Protein 1VMD (pdb70)

Solvent-accessible surface area: 14716 Å² total; per-residue (Å²): 64,153,81,89,63,70,148,26,95,43,101,3,62,1,0,0,2,5,9,56,68,19,32,218,10,0,24,81,4,0,50,161,27,67,52,38,1,86,126,14,55,10,27,0,8,4,73,2,0,32,48,0,65,124,126,53,72,22,92,14,91,123,36,124,37,4,68,141,26,0,34,143,61,0,10,47,26,2,40,105,53,113,1,16,2,0,5,0,1,28,2,8,46,45,76,74,119,99,21,14,74,18,64,60,5,6,95,31,0,6,20,78,12,5,0,0,0,1,4,19,1,0,0,36,0,2,22,42,4,73,40,4,68,72,96,11,89,14,43,30,15,29,21,115,68,12,59,84,121,88,78,58,168,121,114,172,65,68,87,109,133,60,144,30,87,116,106,3,80,1,0,0,2,5,8,58,94,17,40,192,4,1,24,102,4,0,53,176,25,58,57,37,0,79,123,15,60,6,25,0,7,5,81,4,0,22,51,2,65,137,137,47,68,24,197,10,93,131,36,121,39,4,68,141,23,0,31,139,68,0,11,49,29,3,39,109,42,104,1,7,2,0,5,0,1,25,4,6,43,38,75,64,120,94,20,15,78,14,60,63,4,5,97,26,0,6,18,76,13,4,0,1,0,1,3,30,0,0,0,37,0,2,22,41,4,83,39,3,65,65,65,14,74,11,27,17,13,42,20,128,85,1,59,112,143,111,94,54,73,124,117,178

Organism: Thermotoga maritima (strain ATCC 43589 / DSM 3109 / JCM 10099 / NBRC 100826 / MSB8) (NCBI:txid243274)

Nearest PDB structures (foldseek):
  1vmd-assembly1_A  TM=1.006E+00  e=2.663E-32  Thermotoga maritima
  6phe-assembly1_B  TM=9.792E-01  e=2.922E-20  Elizabethkingia anophelis NUHP1
  5h3l-assembly1_C  TM=9.293E-01  e=1.359E-18  synthetic construct
  1s8a-assembly1_E  TM=9.258E-01  e=3.849E-18  Escherichia coli
  1b93-assembly1_C-2  TM=9.330E-01  e=4.108E-18  Escherichia coli

Structure (mmCIF, N/CA/C/O backbone):
data_1VMD
#
_entry.id   1VMD
#
_cell.length_a   130.243
_cell.length_b   130.243
_cell.length_c   130.243
_cell.angle_alpha   90.00
_cell.angle_beta   90.00
_cell.angle_gamma   90.00
#
_symmetry.space_group_name_H-M   'I 2 3'
#
loop_
_entity.id
_entity.type
_entity.pdbx_description
1 polymer 'Methylglyoxal synthase'
2 non-polymer 'SULFATE ION'
3 non-polymer 'CHLORIDE ION'
4 water water
#
loop_
_atom_site.group_PDB
_atom_site.id
_atom_site.type_symbol
_atom_site.label_atom_id
_atom_site.label_alt_id
_atom_site.label_comp_id
_atom_site.label_asym_id
_atom_site.label_entity_id
_atom_site.label_seq_id
_atom_site.pdbx_PDB_ins_code
_atom_site.Cartn_x
_atom_site.Cartn_y
_atom_site.Cartn_z
_atom_site.occupancy
_atom_site.B_iso_or_equiv
_atom_site.auth_seq_id
_atom_site.auth_comp_id
_atom_site.auth_asym_id
_atom_site.auth_atom_id
_atom_site.pdbx_PDB_model_num
ATOM 1 N N . PRO A 1 17 ? 58.590 44.574 34.954 1.00 59.46 5 PRO A N 1
ATOM 2 C CA . PRO A 1 17 ? 59.347 43.413 34.451 1.00 58.01 5 PRO A CA 1
ATOM 3 C C . PRO A 1 17 ? 59.920 43.622 33.063 1.00 54.63 5 PRO A C 1
ATOM 4 O O . PRO A 1 17 ? 59.351 44.346 32.262 1.00 51.06 5 PRO A O 1
ATOM 8 N N . ARG A 1 18 ? 61.034 42.950 32.805 1.00 53.31 6 ARG A N 1
ATOM 9 C CA . ARG A 1 18 ? 61.836 43.130 31.596 1.00 53.20 6 ARG A CA 1
ATOM 10 C C . ARG A 1 18 ? 61.137 42.631 30.326 1.00 50.53 6 ARG A C 1
ATOM 11 O O . ARG A 1 18 ? 60.314 41.725 30.379 1.00 48.59 6 ARG A O 1
ATOM 19 N N . ARG A 1 19 ? 61.459 43.272 29.204 1.00 49.96 7 ARG A N 1
ATOM 20 C CA . ARG A 1 19 ? 61.045 42.842 27.866 1.00 51.57 7 ARG A CA 1
ATOM 21 C C . ARG A 1 19 ? 62.334 42.403 27.157 1.00 51.86 7 ARG A C 1
ATOM 22 O O . ARG A 1 19 ? 63.237 43.231 26.934 1.00 50.64 7 ARG A O 1
ATOM 30 N N . TYR A 1 20 ? 62.445 41.110 26.837 1.00 50.73 8 TYR A N 1
ATOM 31 C CA . TYR A 1 20 ? 63.660 40.591 26.178 1.00 50.64 8 TYR A CA 1
ATOM 32 C C . TYR A 1 20 ? 63.476 40.374 24.677 1.00 47.64 8 TYR A C 1
ATOM 33 O O . TYR A 1 20 ? 62.437 39.932 24.226 1.00 47.71 8 TYR A O 1
ATOM 42 N N . LYS A 1 21 ? 64.520 40.677 23.921 1.00 44.47 9 LYS A N 1
ATOM 43 C CA . LYS A 1 21 ? 64.559 40.428 22.481 1.00 43.86 9 LYS A CA 1
ATOM 44 C C . LYS A 1 21 ? 65.097 39.003 22.221 1.00 44.77 9 LYS A C 1
ATOM 45 O O . LYS A 1 21 ? 66.225 38.669 22.571 1.00 46.06 9 LYS A O 1
ATOM 47 N N . ILE A 1 22 ? 64.278 38.172 21.599 1.00 45.71 10 ILE A N 1
ATOM 48 C CA . ILE A 1 22 ? 64.560 36.746 21.433 1.00 49.40 10 ILE A CA 1
ATOM 49 C C . ILE A 1 22 ? 64.406 36.406 19.930 1.00 47.07 10 ILE A C 1
ATOM 50 O O . ILE A 1 22 ? 63.438 36.860 19.299 1.00 44.27 10 ILE A O 1
ATOM 55 N N . PHE A 1 23 ? 65.380 35.677 19.362 1.00 46.57 11 PHE A N 1
ATOM 56 C CA . PHE A 1 23 ? 65.310 35.218 17.961 1.00 48.39 11 PHE A CA 1
ATOM 57 C C . PHE A 1 23 ? 64.645 33.850 17.814 1.00 47.86 11 PHE A C 1
ATOM 58 O O . PHE A 1 23 ? 64.890 32.929 18.628 1.00 48.16 11 PHE A O 1
ATOM 66 N N . MET A 1 24 ? 63.779 33.767 16.790 1.00 46.57 12 MET A N 1
ATOM 67 C CA . MET A 1 24 ? 62.898 32.617 16.528 1.00 48.27 12 MET A CA 1
ATOM 68 C C . MET A 1 24 ? 63.298 31.981 15.197 1.00 45.80 12 MET A C 1
ATOM 69 O O . MET A 1 24 ? 63.761 32.705 14.309 1.00 40.88 12 MET A O 1
ATOM 74 N N . ASP A 1 25 ? 63.050 30.669 15.045 1.00 45.19 13 ASP A N 1
ATOM 75 C CA A ASP A 1 25 ? 63.588 29.879 13.947 0.50 45.14 13 ASP A CA 1
ATOM 76 C CA B ASP A 1 25 ? 63.619 29.908 13.903 0.50 46.57 13 ASP A CA 1
ATOM 77 C C . ASP A 1 25 ? 62.822 30.116 12.646 1.00 46.44 13 ASP A C 1
ATOM 78 O O . ASP A 1 25 ? 61.641 30.498 12.693 1.00 47.36 13 ASP A O 1
ATOM 87 N N . LYS A 1 26 ? 63.490 29.866 11.511 1.00 45.30 14 LYS A N 1
ATOM 88 C CA . LYS A 1 26 ? 62.910 29.935 10.158 1.00 44.74 14 LYS A CA 1
ATOM 89 C C . LYS A 1 26 ? 61.807 28.892 9.956 1.00 44.02 14 LYS A C 1
ATOM 90 O O . LYS A 1 26 ? 60.740 29.221 9.414 1.00 44.37 14 LYS A O 1
ATOM 92 N N . LYS A 1 27 ? 62.072 27.643 10.370 1.00 44.15 15 LYS A N 1
ATOM 93 C CA . LYS A 1 27 ? 61.088 26.530 10.267 1.00 44.39 15 LYS A CA 1
ATOM 94 C C . LYS A 1 27 ? 60.164 26.499 11.492 1.00 44.65 15 LYS A C 1
ATOM 95 O O . LYS A 1 27 ? 60.639 26.401 12.622 1.00 42.61 15 LYS A O 1
ATOM 101 N N . LYS A 1 28 ? 58.846 26.583 11.265 1.00 44.61 16 LYS A N 1
ATOM 102 C CA . LYS A 1 28 ? 57.887 26.728 12.339 1.00 41.92 16 LYS A CA 1
ATOM 103 C C . LYS A 1 28 ? 57.238 25.386 12.741 1.00 41.84 16 LYS A C 1
ATOM 104 O O . LYS A 1 28 ? 57.259 24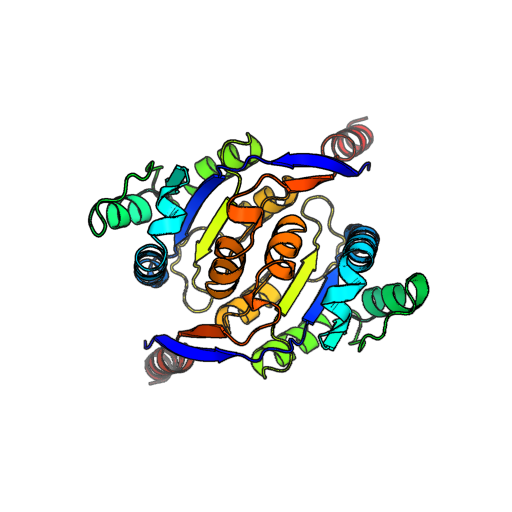.438 11.985 1.00 38.89 16 LYS A O 1
ATOM 110 N N . ARG A 1 29 ? 56.729 25.326 13.985 1.00 44.20 17 ARG A N 1
ATOM 111 C CA A ARG A 1 29 ? 55.955 24.178 14.499 0.50 42.02 17 ARG A CA 1
ATOM 112 C CA B ARG A 1 29 ? 55.964 24.182 14.500 0.50 41.58 17 ARG A CA 1
ATOM 113 C C . ARG A 1 29 ? 54.529 24.651 14.715 1.00 39.71 17 ARG A C 1
ATOM 114 O O . ARG A 1 29 ? 54.220 25.356 15.681 1.00 38.89 17 ARG A O 1
ATOM 129 N N . ILE A 1 30 ? 53.648 24.257 13.809 1.00 41.23 18 ILE A N 1
ATOM 130 C CA . ILE A 1 30 ? 52.332 24.838 13.675 1.00 39.44 18 ILE A CA 1
ATOM 131 C C . ILE A 1 30 ? 51.264 23.892 14.189 1.00 41.55 18 ILE A C 1
ATOM 132 O O . ILE A 1 30 ? 51.162 22.759 13.753 1.00 42.01 18 ILE A O 1
ATOM 137 N N . ALA A 1 31 ? 50.435 24.386 15.103 1.00 39.04 19 ALA A N 1
ATOM 138 C CA . ALA A 1 31 ? 49.298 23.640 15.574 1.00 39.63 19 ALA A CA 1
ATOM 139 C C . ALA A 1 31 ? 48.090 24.126 14.813 1.00 39.87 19 ALA A C 1
ATOM 140 O O . ALA A 1 31 ? 47.864 25.357 14.707 1.00 41.63 19 ALA A O 1
ATOM 142 N N . LEU A 1 32 ? 47.329 23.151 14.307 1.00 38.11 20 LEU A N 1
ATOM 143 C CA . LEU A 1 32 ? 46.135 23.351 13.511 1.00 40.05 20 LEU A CA 1
ATOM 144 C C . LEU A 1 32 ? 44.918 22.784 14.281 1.00 43.98 20 LEU A C 1
ATOM 145 O O . LEU A 1 32 ? 44.836 21.556 14.594 1.00 40.38 20 LEU A O 1
ATOM 150 N N . ILE A 1 33 ? 43.987 23.682 14.600 1.00 41.75 21 ILE A N 1
ATOM 151 C CA . ILE A 1 33 ? 42.801 23.323 15.401 1.00 43.79 21 ILE A CA 1
ATOM 152 C C . ILE A 1 33 ? 41.549 23.911 14.763 1.00 40.63 21 ILE A C 1
ATOM 153 O O . ILE A 1 33 ? 41.583 25.059 14.238 1.00 35.86 21 ILE A O 1
ATOM 158 N N . ALA A 1 34 ? 40.457 23.135 14.803 1.00 40.03 22 ALA A N 1
ATOM 159 C CA . ALA A 1 34 ? 39.157 23.647 14.374 1.00 37.50 22 ALA A CA 1
ATOM 160 C C . ALA A 1 34 ? 37.943 23.116 15.185 1.00 37.35 22 ALA A C 1
ATOM 161 O O . ALA A 1 34 ? 37.804 21.903 15.449 1.00 34.82 22 ALA A O 1
ATOM 163 N N . HIS A 1 35 ? 37.058 24.040 15.573 1.00 36.35 23 HIS A N 1
ATOM 164 C CA . HIS A 1 35 ? 35.747 23.651 16.159 1.00 36.79 23 HIS A CA 1
ATOM 165 C C . HIS A 1 35 ? 35.047 22.858 15.080 1.00 37.00 23 HIS A C 1
ATOM 166 O O . HIS A 1 35 ? 35.388 23.004 13.918 1.00 37.02 23 HIS A O 1
ATOM 173 N N . ASP A 1 36 ? 34.074 22.033 15.440 1.00 36.53 24 ASP A N 1
ATOM 174 C CA . ASP A 1 36 ? 33.468 21.079 14.477 1.00 37.71 24 ASP A CA 1
ATOM 175 C C . ASP A 1 36 ? 32.907 21.704 13.220 1.00 39.57 24 ASP A C 1
ATOM 176 O O . ASP A 1 36 ? 33.124 21.168 12.109 1.00 39.26 24 ASP A O 1
ATOM 181 N N . ARG A 1 37 ? 32.204 22.836 13.360 1.00 40.35 25 ARG A N 1
ATOM 182 C CA . ARG A 1 37 ? 31.566 23.484 12.195 1.00 41.42 25 ARG A CA 1
ATOM 183 C C . ARG A 1 37 ? 32.561 24.348 11.387 1.00 38.17 25 ARG A C 1
ATOM 184 O O . ARG A 1 37 ? 32.194 24.938 10.391 1.00 38.47 25 ARG A O 1
ATOM 192 N N . ARG A 1 38 ? 33.797 24.435 11.854 1.00 35.77 26 ARG A N 1
ATOM 193 C CA . ARG A 1 38 ? 34.915 25.011 11.105 1.00 35.46 26 ARG A CA 1
ATOM 194 C C . ARG A 1 38 ? 35.892 23.997 10.521 1.00 35.42 26 ARG A C 1
ATOM 195 O O . ARG A 1 38 ? 36.823 24.399 9.806 1.00 35.38 26 ARG A O 1
ATOM 203 N N . LYS A 1 39 ? 35.688 22.695 10.761 1.00 33.57 27 LYS A N 1
ATOM 204 C CA . LYS A 1 39 ? 36.641 21.691 10.261 1.00 36.50 27 LYS A CA 1
ATOM 205 C C . LYS A 1 39 ? 36.809 21.672 8.731 1.00 38.94 27 LYS A C 1
ATOM 206 O O . LYS A 1 39 ? 37.944 21.672 8.237 1.00 35.60 27 LYS A O 1
ATOM 212 N N . ARG A 1 40 ? 35.701 21.691 7.987 1.00 40.31 28 ARG A N 1
ATOM 213 C CA . ARG A 1 40 ? 35.785 21.727 6.521 1.00 42.27 28 ARG A CA 1
ATOM 214 C C . ARG A 1 40 ? 36.451 23.022 6.040 1.00 41.56 28 ARG A C 1
ATOM 215 O O . ARG A 1 40 ? 37.202 23.003 5.062 1.00 41.29 28 ARG A O 1
ATOM 223 N N . ASP A 1 41 ? 36.203 24.134 6.739 1.00 39.57 29 ASP A N 1
ATOM 224 C CA . ASP A 1 41 ? 36.863 25.412 6.411 1.00 39.93 29 ASP A CA 1
ATOM 225 C C . ASP A 1 41 ? 38.384 25.321 6.561 1.00 39.92 29 ASP A C 1
ATOM 226 O O . ASP A 1 41 ? 39.128 25.776 5.709 1.00 42.77 29 ASP A O 1
ATOM 231 N N . LEU A 1 42 ? 38.832 24.775 7.677 1.00 39.64 30 LEU A N 1
ATOM 232 C CA . LEU A 1 42 ? 40.275 24.584 7.928 1.00 40.45 30 LEU A CA 1
ATOM 233 C C . LEU A 1 42 ? 40.920 23.704 6.852 1.00 40.84 30 LEU A C 1
ATOM 234 O O . LEU A 1 42 ? 42.010 23.999 6.360 1.00 43.43 30 LEU A O 1
ATOM 239 N N . LEU A 1 43 ? 40.227 22.628 6.492 1.00 41.21 31 LEU A N 1
ATOM 240 C CA . LEU A 1 43 ? 40.617 21.726 5.410 1.00 41.23 31 LEU A CA 1
ATOM 241 C C . LEU A 1 43 ? 40.860 22.490 4.098 1.00 40.81 31 LEU A C 1
ATOM 242 O O . LEU A 1 43 ? 41.843 22.280 3.390 1.00 38.60 31 LEU A O 1
ATOM 247 N N . GLU A 1 44 ? 39.923 23.370 3.766 1.00 39.15 32 GLU A N 1
ATOM 248 C CA . GLU A 1 44 ? 40.006 24.108 2.543 1.00 39.46 32 GLU A CA 1
ATOM 249 C C . GLU A 1 44 ? 41.166 25.090 2.607 1.00 38.29 32 GLU A C 1
ATOM 250 O O . GLU A 1 44 ? 41.926 25.191 1.654 1.00 36.38 32 GLU A O 1
ATOM 256 N N . TRP A 1 45 ? 41.285 25.837 3.710 1.00 37.26 33 TRP A N 1
ATOM 257 C CA . TRP A 1 45 ? 42.412 26.737 3.901 1.00 37.66 33 TRP A CA 1
ATOM 258 C C . TRP A 1 45 ? 43.750 25.987 3.750 1.00 38.52 33 TRP A C 1
ATOM 259 O O . TRP A 1 45 ? 44.655 26.434 3.050 1.00 37.91 33 TRP A O 1
ATOM 270 N N . VAL A 1 46 ? 43.875 24.842 4.401 1.00 35.42 34 VAL A N 1
ATOM 271 C CA . VAL A 1 46 ? 45.129 24.112 4.333 1.00 36.50 34 VAL A CA 1
ATOM 272 C C . VAL A 1 46 ? 45.415 23.721 2.870 1.00 38.26 34 VAL A C 1
ATOM 273 O O . VAL A 1 46 ? 46.559 23.751 2.408 1.00 36.29 34 VAL A O 1
ATOM 277 N N . SER A 1 47 ? 44.343 23.410 2.149 1.00 37.40 35 SER A N 1
ATOM 278 C CA . SER A 1 47 ? 44.415 22.907 0.786 1.00 37.67 35 SER A CA 1
ATOM 279 C C . SER A 1 47 ? 44.879 23.973 -0.185 1.00 36.12 35 SER A C 1
ATOM 280 O O . SER A 1 47 ? 45.508 23.632 -1.159 1.00 39.82 35 SER A O 1
ATOM 283 N N . PHE A 1 48 ? 44.556 25.251 0.064 1.00 34.44 36 PHE A N 1
ATOM 284 C CA . PHE A 1 48 ? 45.063 26.355 -0.745 1.00 36.87 36 PHE A CA 1
ATOM 285 C C . PHE A 1 48 ? 46.467 26.789 -0.293 1.00 39.69 36 PHE A C 1
ATOM 286 O O . PHE A 1 48 ? 47.084 27.586 -0.965 1.00 40.90 36 PHE A O 1
ATOM 294 N N . ASN A 1 49 ? 46.963 26.310 0.838 1.00 41.04 37 ASN A N 1
ATOM 295 C CA . ASN A 1 49 ? 48.252 26.791 1.365 1.00 39.92 37 ASN A CA 1
ATOM 296 C C . ASN A 1 49 ? 49.256 25.648 1.605 1.00 39.98 37 ASN A C 1
ATOM 297 O O . ASN A 1 49 ? 50.283 25.805 2.301 1.00 35.48 37 ASN A O 1
ATOM 302 N N . LEU A 1 50 ? 48.978 24.510 0.985 1.00 40.12 38 LEU A N 1
ATOM 303 C CA . LEU A 1 50 ? 49.840 23.336 1.102 1.00 42.18 38 LEU A CA 1
ATOM 304 C C . LEU A 1 50 ? 51.325 23.581 0.859 1.00 44.62 38 LEU A C 1
ATOM 305 O O . LEU A 1 50 ? 52.158 23.040 1.562 1.00 45.71 38 LEU A O 1
ATOM 310 N N . GLY A 1 51 ? 51.643 24.369 -0.166 1.00 44.35 39 GLY A N 1
ATOM 311 C CA . GLY A 1 51 ? 53.040 24.604 -0.571 1.00 45.63 39 GLY A CA 1
ATOM 312 C C . GLY A 1 51 ? 53.879 25.247 0.528 1.00 44.84 39 GLY A C 1
ATOM 313 O O . GLY A 1 51 ? 54.999 24.840 0.766 1.00 46.63 39 GLY A O 1
ATOM 314 N N . THR A 1 52 ? 53.331 26.257 1.193 1.00 42.21 40 THR A N 1
ATOM 315 C CA . THR A 1 52 ? 54.026 26.928 2.261 1.00 40.52 40 THR A CA 1
ATOM 316 C C . THR A 1 52 ? 54.005 26.077 3.528 1.00 40.98 40 THR A C 1
ATOM 317 O O . THR A 1 52 ? 55.028 25.889 4.156 1.00 41.42 40 THR A O 1
ATOM 321 N N . LEU A 1 53 ? 52.848 25.519 3.865 1.00 42.53 41 LEU A N 1
ATOM 322 C CA . LEU A 1 53 ? 52.720 24.705 5.063 1.00 44.11 41 LEU A CA 1
ATOM 323 C C . LEU A 1 53 ? 53.590 23.467 5.051 1.00 44.98 41 LEU A C 1
ATOM 324 O O . LEU A 1 53 ? 53.967 22.970 6.104 1.00 49.03 41 LEU A O 1
ATOM 329 N N . SER A 1 54 ? 53.897 22.950 3.876 1.00 45.13 42 SER A N 1
ATOM 330 C CA . SER A 1 54 ? 54.695 21.765 3.790 1.00 45.82 42 SER A CA 1
ATOM 331 C C . SER A 1 54 ? 56.186 22.043 4.069 1.00 45.65 42 SER A C 1
ATOM 332 O O . SER A 1 54 ? 56.952 21.118 4.154 1.00 45.72 42 SER A O 1
ATOM 335 N N . LYS A 1 55 ? 56.581 23.304 4.218 1.00 44.44 43 LYS A N 1
ATOM 336 C CA . LYS A 1 55 ? 57.930 23.666 4.638 1.00 45.16 43 LYS A CA 1
ATOM 337 C C . LYS A 1 55 ? 58.153 23.659 6.175 1.00 43.71 43 LYS A C 1
ATOM 338 O O . LYS A 1 55 ? 59.283 23.795 6.636 1.00 42.09 43 LYS A O 1
ATOM 344 N N . HIS A 1 56 ? 57.065 23.551 6.946 1.00 41.79 44 HIS A N 1
ATOM 345 C CA . HIS A 1 56 ? 57.089 23.637 8.380 1.00 42.42 44 HIS A CA 1
ATOM 346 C C . HIS A 1 56 ? 56.600 22.281 8.942 1.00 42.59 44 HIS A C 1
ATOM 347 O 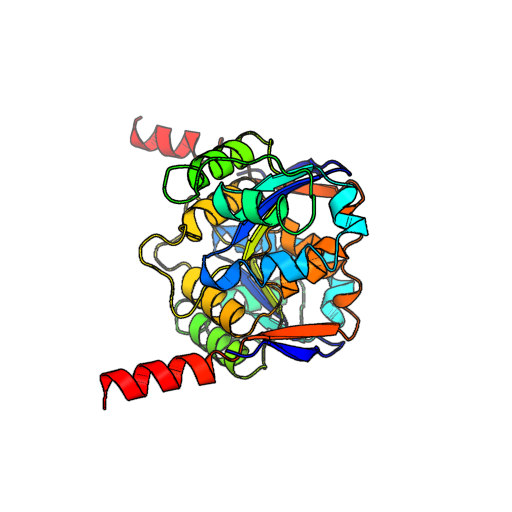O . HIS A 1 56 ? 56.182 21.430 8.200 1.00 42.24 44 HIS A O 1
ATOM 354 N N . GLU A 1 57 ? 56.723 22.074 10.248 1.00 44.89 45 GLU A N 1
ATOM 355 C CA . GLU A 1 57 ? 56.224 20.876 10.944 1.00 44.40 45 GLU A CA 1
ATOM 356 C C . GLU A 1 57 ? 54.819 21.136 11.493 1.00 39.04 45 GLU A C 1
ATOM 357 O O . GLU A 1 57 ? 54.573 22.191 12.119 1.00 41.41 45 GLU A O 1
ATOM 363 N N . LEU A 1 58 ? 53.917 20.184 11.292 1.00 36.03 46 LEU A N 1
ATOM 364 C CA . LEU A 1 58 ? 52.486 20.389 11.559 1.00 39.09 46 LEU A CA 1
ATOM 365 C C . LEU A 1 58 ? 51.923 19.398 12.578 1.00 39.93 46 LEU A C 1
ATOM 366 O O . LEU A 1 58 ? 52.223 18.159 12.524 1.00 37.79 46 LEU A O 1
ATOM 371 N N . TYR A 1 59 ? 51.106 19.932 13.483 1.00 38.73 47 TYR A N 1
ATOM 372 C CA . TYR A 1 59 ? 50.392 19.165 14.515 1.00 38.77 47 TYR A CA 1
ATOM 373 C C . TYR A 1 59 ? 48.922 19.497 14.468 1.00 40.92 47 TYR A C 1
ATOM 374 O O . TYR A 1 59 ? 48.535 20.603 14.051 1.00 40.45 47 TYR A O 1
ATOM 383 N N . ALA A 1 60 ? 48.101 18.571 14.948 1.00 38.48 48 ALA A N 1
ATOM 384 C CA . ALA A 1 60 ? 46.677 18.806 15.072 1.00 39.84 48 ALA A CA 1
ATOM 385 C C . ALA A 1 60 ? 46.091 17.956 16.212 1.00 41.41 48 ALA A C 1
ATOM 386 O O . ALA A 1 60 ? 46.622 16.901 16.535 1.00 35.61 48 ALA A O 1
ATOM 388 N N . THR A 1 61 ? 44.999 18.430 16.791 1.00 40.99 49 THR A N 1
ATOM 389 C CA . THR A 1 61 ? 44.163 17.606 17.635 1.00 41.10 49 THR A CA 1
ATOM 390 C C . THR A 1 61 ? 43.670 16.376 16.838 1.00 42.26 49 THR A C 1
ATOM 391 O O . THR A 1 61 ? 43.670 16.346 15.599 1.00 42.83 49 THR A O 1
ATOM 395 N N . GLY A 1 62 ? 43.259 15.352 17.563 1.00 40.96 50 GLY A N 1
ATOM 396 C CA . GLY A 1 62 ? 43.056 14.045 16.979 1.00 40.90 50 GLY A CA 1
ATOM 397 C C . GLY A 1 62 ? 42.164 13.996 15.753 1.00 43.87 50 GLY A C 1
ATOM 398 O O . GLY A 1 62 ? 42.544 13.411 14.740 1.00 40.26 50 GLY A O 1
ATOM 399 N N . THR A 1 63 ? 40.976 14.591 15.823 1.00 43.07 51 THR A N 1
ATOM 400 C CA . THR A 1 63 ? 39.984 14.373 14.761 1.00 44.24 51 THR A CA 1
ATOM 401 C C . THR A 1 63 ? 40.237 15.244 13.509 1.00 44.61 51 THR A C 1
ATOM 402 O O . THR A 1 63 ? 40.122 14.748 12.386 1.00 44.02 51 THR A O 1
ATOM 406 N N . THR A 1 64 ? 40.580 16.516 13.719 1.00 42.82 52 THR A N 1
ATOM 407 C CA . THR A 1 64 ? 41.060 17.407 12.672 1.00 42.94 52 THR A CA 1
ATOM 408 C C . THR A 1 64 ? 42.279 16.798 11.944 1.00 44.39 52 THR A C 1
ATOM 409 O O . THR A 1 64 ? 42.324 16.751 10.703 1.00 40.88 52 THR A O 1
ATOM 413 N N . GLY 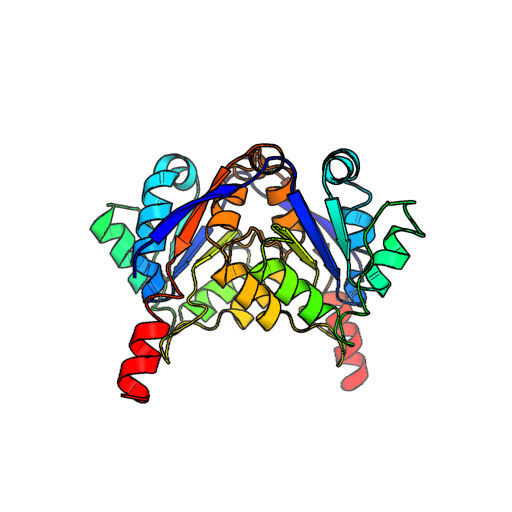A 1 65 ? 43.250 16.328 12.732 1.00 44.78 53 GLY A N 1
ATOM 414 C CA . GLY A 1 65 ? 44.391 15.547 12.215 1.00 43.70 53 GLY A CA 1
ATOM 415 C C . GLY A 1 65 ? 44.008 14.414 11.280 1.00 44.22 53 GLY A C 1
ATOM 416 O O . GLY A 1 65 ? 44.576 14.281 10.195 1.00 46.71 53 GLY A O 1
ATOM 417 N N . ALA A 1 66 ? 43.065 13.569 11.697 1.00 43.37 54 ALA A N 1
ATOM 418 C CA . ALA A 1 66 ? 42.618 12.457 10.870 1.00 40.73 54 ALA A CA 1
ATOM 419 C C . ALA A 1 66 ? 41.997 12.956 9.573 1.00 40.49 54 ALA A C 1
ATOM 420 O O . ALA A 1 66 ? 42.221 12.394 8.478 1.00 40.52 54 ALA A O 1
ATOM 422 N N . LEU A 1 67 ? 41.213 14.023 9.686 1.00 40.50 55 LEU A N 1
ATOM 423 C CA . LEU A 1 67 ? 40.564 14.579 8.519 1.00 41.75 55 LEU A CA 1
ATOM 424 C C . LEU A 1 67 ? 41.584 15.055 7.505 1.00 41.92 55 LEU A C 1
ATOM 425 O O . LEU A 1 67 ? 41.443 14.786 6.307 1.00 39.22 55 LEU A O 1
ATOM 430 N N . LEU A 1 68 ? 42.607 15.760 7.978 1.00 41.79 56 LEU A N 1
ATOM 431 C CA . LEU A 1 68 ? 43.616 16.278 7.074 1.00 42.69 56 LEU A CA 1
ATOM 432 C C . LEU A 1 68 ? 44.325 15.144 6.344 1.00 45.43 56 LEU A C 1
ATOM 433 O O . LEU A 1 68 ? 44.533 15.205 5.114 1.00 45.49 56 LEU A O 1
ATOM 438 N N . GLN A 1 69 ? 44.679 14.105 7.096 1.00 46.69 57 GLN A N 1
ATOM 439 C CA . GLN A 1 69 ? 45.389 12.953 6.550 1.00 48.63 57 GLN A CA 1
ATOM 440 C C . GLN A 1 69 ? 44.487 12.241 5.568 1.00 48.38 57 GLN A C 1
ATOM 441 O O . GLN A 1 69 ? 44.894 11.912 4.472 1.00 46.64 57 GLN A O 1
ATOM 447 N N . GLU A 1 70 ? 43.232 12.062 5.953 1.00 50.22 58 GLU A N 1
ATOM 448 C CA . GLU A 1 70 ? 42.258 11.353 5.131 1.00 49.89 58 GLU A CA 1
ATOM 449 C C . GLU A 1 70 ? 41.801 12.111 3.885 1.00 48.82 58 GLU A C 1
ATOM 450 O O . GLU A 1 70 ? 41.544 11.488 2.869 1.00 48.41 58 GLU A O 1
ATOM 456 N N . LYS A 1 71 ? 41.676 13.433 3.942 1.00 48.92 59 LYS A N 1
ATOM 457 C CA . LYS A 1 71 ? 41.182 14.197 2.777 1.00 50.13 59 LYS A CA 1
ATOM 458 C C . LYS A 1 71 ? 42.270 14.869 1.928 1.00 50.21 59 LYS A C 1
ATOM 459 O O . LYS A 1 71 ? 41.974 15.433 0.874 1.00 49.27 59 LYS A O 1
ATOM 465 N N . LEU A 1 72 ? 43.511 14.851 2.399 1.00 48.28 60 LEU A N 1
ATOM 466 C CA . LEU A 1 72 ? 44.589 15.571 1.736 1.00 48.96 60 LEU A CA 1
ATOM 467 C C . LEU A 1 72 ? 45.880 14.760 1.614 1.00 50.07 60 LEU A C 1
ATOM 468 O O . LEU A 1 72 ? 46.810 15.199 0.924 1.00 52.40 60 LEU A O 1
ATOM 473 N N . GLY A 1 73 ? 45.957 13.603 2.270 1.00 48.97 61 GLY A N 1
ATOM 474 C CA . GLY A 1 73 ? 47.220 12.864 2.365 1.00 49.27 61 GLY A CA 1
ATOM 475 C C . GLY A 1 73 ? 48.289 13.692 3.061 1.00 51.57 61 GLY A C 1
ATOM 476 O O . GLY A 1 73 ? 49.491 13.585 2.728 1.00 51.40 61 GLY A O 1
ATOM 477 N N . LEU A 1 74 ? 47.863 14.524 4.019 1.00 51.34 62 LEU A N 1
ATOM 478 C CA . LEU A 1 74 ? 48.777 15.409 4.725 1.00 53.31 62 LEU A CA 1
ATOM 479 C C . LEU A 1 74 ? 49.513 14.652 5.838 1.00 55.15 62 LEU A C 1
ATOM 480 O O . LEU A 1 74 ? 48.959 13.743 6.477 1.00 52.02 62 LEU A O 1
ATOM 485 N N . LYS A 1 75 ? 50.768 15.055 6.052 1.00 56.48 63 LYS A N 1
ATOM 486 C CA . LYS A 1 75 ? 51.631 14.510 7.105 1.00 57.29 63 LYS A CA 1
ATOM 487 C C . LYS A 1 75 ? 51.489 15.418 8.284 1.00 55.55 63 LYS A C 1
ATOM 488 O O . LYS A 1 75 ? 51.985 16.571 8.252 1.00 57.97 63 LYS A O 1
ATOM 490 N N . VAL A 1 76 ? 50.768 14.953 9.313 1.00 53.53 64 VAL A N 1
ATOM 491 C CA . VAL A 1 76 ? 50.642 15.745 10.539 1.00 49.69 64 VAL A CA 1
ATOM 492 C C . VAL A 1 76 ? 50.730 14.878 11.770 1.00 45.09 64 VAL A C 1
ATOM 493 O O . VAL A 1 76 ? 50.240 13.758 11.754 1.00 39.53 64 VAL A O 1
ATOM 497 N N . HIS A 1 77 ? 51.355 15.406 12.828 1.00 41.87 65 HIS A N 1
ATOM 498 C CA . HIS A 1 77 ? 51.428 14.713 14.102 1.00 43.07 65 HIS A CA 1
ATOM 499 C C . HIS A 1 77 ? 50.096 14.958 14.799 1.00 44.67 65 HIS A C 1
ATOM 500 O O . HIS A 1 77 ? 49.671 16.106 14.992 1.00 42.35 65 HIS A O 1
ATOM 507 N N . ARG A 1 78 ? 49.466 13.877 15.201 1.00 41.27 66 ARG A N 1
ATOM 508 C CA . ARG A 1 78 ? 48.178 13.933 15.809 1.00 45.46 66 ARG A CA 1
ATOM 509 C C . ARG A 1 78 ? 48.299 13.819 17.325 1.00 42.41 66 ARG A C 1
ATOM 510 O O . ARG A 1 78 ? 48.885 12.868 17.849 1.00 43.39 66 ARG A O 1
ATOM 518 N N . LEU A 1 79 ? 47.750 14.803 18.021 1.00 42.09 67 LEU A N 1
ATOM 519 C CA . LEU A 1 79 ? 47.560 14.728 19.472 1.00 39.30 67 LEU A CA 1
ATOM 520 C C . LEU A 1 79 ? 46.218 14.075 19.803 1.00 38.11 67 LEU A C 1
ATOM 521 O O . LEU A 1 79 ? 45.521 13.614 18.911 1.00 38.20 67 LEU A O 1
ATOM 526 N N . LYS A 1 80 ? 45.857 14.004 21.081 1.00 36.54 68 LYS A N 1
ATOM 527 C CA . LYS A 1 80 ? 44.539 13.458 21.453 1.00 38.42 68 LYS A CA 1
ATOM 528 C C . LYS A 1 80 ? 43.438 14.375 20.938 1.00 36.20 68 LYS A C 1
ATOM 529 O O . LYS A 1 80 ? 43.694 15.490 20.484 1.00 34.45 68 LYS A O 1
ATOM 535 N N . SER A 1 81 ? 42.213 13.885 20.962 1.00 36.69 69 SER A N 1
ATOM 536 C CA A SER A 1 81 ? 41.046 14.700 20.633 0.50 35.55 69 SER A CA 1
ATOM 537 C CA B SER A 1 81 ? 41.051 14.685 20.610 0.50 36.79 69 SER A CA 1
ATOM 538 C C . SER A 1 81 ? 41.015 15.908 21.555 1.00 35.33 69 SER A C 1
ATOM 539 O O . SER A 1 81 ? 41.236 15.769 22.757 1.00 34.66 69 SER A O 1
ATOM 544 N N . GLY A 1 82 ? 40.767 17.085 20.994 1.00 34.73 70 GLY A N 1
ATOM 545 C CA . GLY A 1 82 ? 40.823 18.346 21.740 1.00 35.59 70 GLY A CA 1
ATOM 546 C C . GLY A 1 82 ? 40.071 18.348 23.068 1.00 38.29 70 GLY A C 1
ATOM 547 O O . GLY A 1 82 ? 40.624 18.747 24.079 1.00 40.33 70 GLY A O 1
ATOM 548 N N . PRO A 1 83 ? 38.796 17.940 23.068 1.00 37.26 71 PRO A N 1
ATOM 549 C CA . PRO A 1 83 ? 38.021 17.833 24.293 1.00 37.51 71 PRO A CA 1
ATOM 550 C C . PRO A 1 83 ? 38.409 16.706 25.212 1.00 38.32 71 PRO A C 1
ATOM 551 O O . PRO A 1 83 ? 37.900 16.655 26.300 1.00 36.67 71 PRO A O 1
ATOM 555 N N . LEU A 1 84 ? 39.294 15.798 24.802 1.00 37.25 72 LEU A N 1
ATOM 556 C CA . LEU A 1 84 ? 39.733 14.746 25.702 1.00 34.03 72 LEU A CA 1
ATOM 557 C C . LEU A 1 84 ? 41.194 14.897 26.134 1.00 35.75 72 LEU A C 1
ATOM 558 O O . LEU A 1 84 ? 41.873 13.907 26.459 1.00 37.50 72 LEU A O 1
ATOM 563 N N . GLY A 1 85 ? 41.698 16.128 26.145 1.00 36.59 73 GLY A N 1
ATOM 564 C CA . GLY A 1 85 ? 43.068 16.396 26.636 1.00 35.68 73 GLY A CA 1
ATOM 565 C C . GLY A 1 85 ? 44.023 16.974 25.605 1.00 35.41 73 GLY A C 1
ATOM 566 O O . GLY A 1 85 ? 45.092 17.489 25.960 1.00 35.19 73 GLY A O 1
ATOM 567 N N . GLY A 1 86 ? 43.607 16.970 24.346 1.00 35.98 74 GLY A N 1
ATOM 568 C CA . GLY A 1 86 ? 44.429 17.468 23.238 1.00 35.50 74 GLY A CA 1
ATOM 569 C C . GLY A 1 86 ? 44.674 18.934 23.358 1.00 37.76 74 GLY A C 1
ATOM 570 O O . GLY A 1 86 ? 45.758 19.401 23.050 1.00 39.01 74 GLY A O 1
ATOM 571 N N . ASP A 1 87 ? 43.675 19.668 23.837 1.00 36.26 75 ASP A N 1
ATOM 572 C CA . ASP A 1 87 ? 43.885 21.076 24.109 1.00 38.89 75 ASP A CA 1
ATOM 573 C C . ASP A 1 87 ? 44.980 21.357 25.173 1.00 37.83 75 ASP A C 1
ATOM 574 O O . ASP A 1 87 ? 45.812 22.273 24.991 1.00 40.45 75 ASP A O 1
ATOM 579 N N . GLN A 1 88 ? 45.063 20.546 26.213 1.00 35.18 76 GLN A N 1
ATOM 580 C CA . GLN A 1 88 ? 46.096 20.769 27.229 1.00 39.86 76 GLN A CA 1
ATOM 581 C C . GLN A 1 88 ? 47.487 20.302 26.755 1.00 38.47 76 GLN A C 1
ATOM 582 O O . GLN A 1 88 ? 48.527 20.889 27.133 1.00 39.88 76 GLN A O 1
ATOM 588 N N . GLN A 1 89 ? 47.506 19.235 25.965 1.00 36.37 77 GLN A N 1
ATOM 589 C CA . GLN A 1 89 ? 48.756 18.758 25.331 1.00 36.35 77 GLN A CA 1
ATOM 590 C C . GLN A 1 89 ? 49.383 19.884 24.478 1.00 36.48 77 GLN A C 1
ATOM 591 O O . GLN A 1 89 ? 50.613 20.169 24.576 1.00 39.11 77 GLN A O 1
ATOM 597 N N . ILE A 1 90 ? 48.565 20.545 23.667 1.00 34.85 78 ILE A N 1
ATOM 598 C CA . ILE A 1 90 ? 49.066 21.621 22.812 1.00 38.10 78 ILE A CA 1
ATOM 599 C C . ILE A 1 90 ? 49.465 22.887 23.613 1.00 39.04 78 ILE A C 1
ATOM 600 O O . ILE A 1 90 ? 50.481 23.500 23.342 1.00 39.46 78 ILE A O 1
ATOM 605 N N . GLY A 1 91 ? 48.673 23.254 24.612 1.00 38.76 79 GLY A N 1
ATOM 606 C CA . GLY A 1 91 ? 49.066 24.315 25.554 1.00 39.70 79 GLY A CA 1
ATOM 607 C C . GLY A 1 91 ? 50.386 24.085 26.272 1.00 40.20 79 GLY A C 1
ATOM 608 O O . GLY A 1 91 ? 51.200 25.025 26.426 1.00 39.62 79 GLY A O 1
ATOM 609 N N . ALA A 1 92 ? 50.590 22.854 26.749 1.00 37.94 80 ALA A N 1
ATOM 610 C CA . ALA A 1 92 ? 51.874 22.423 27.354 1.00 37.60 80 ALA A CA 1
ATOM 611 C C . ALA A 1 92 ? 53.004 22.521 26.338 1.00 37.98 80 ALA A C 1
ATOM 612 O O . ALA A 1 92 ? 54.089 23.012 26.670 1.00 34.99 80 ALA A O 1
ATOM 614 N N . MET A 1 93 ? 52.741 22.081 25.107 1.00 38.39 81 MET A N 1
ATOM 615 C CA . MET A 1 93 ? 53.729 22.188 24.022 1.00 38.28 81 MET A CA 1
ATOM 616 C C . MET A 1 93 ? 54.103 23.648 23.733 1.00 38.21 81 MET A C 1
ATOM 617 O O . MET A 1 93 ? 55.274 23.949 23.538 1.00 39.03 81 MET A O 1
ATOM 622 N N . ILE A 1 94 ? 53.122 24.545 23.698 1.00 37.97 82 ILE A N 1
ATOM 623 C CA . ILE A 1 94 ? 53.408 25.985 23.601 1.00 38.23 82 ILE A CA 1
ATOM 624 C C . ILE A 1 94 ? 54.369 26.437 24.732 1.00 38.69 82 ILE A C 1
ATOM 625 O O . ILE A 1 94 ? 55.412 27.089 24.485 1.00 37.77 82 ILE A O 1
ATOM 630 N N . ALA A 1 95 ? 54.036 26.076 25.967 1.00 39.07 83 ALA A N 1
ATOM 631 C CA . ALA A 1 95 ? 54.874 26.462 27.121 1.00 39.37 83 ALA A CA 1
ATOM 632 C C . ALA A 1 95 ? 56.286 25.818 27.153 1.00 39.55 83 ALA A C 1
ATOM 633 O O . ALA A 1 95 ? 57.187 26.319 27.821 1.00 38.59 83 ALA A O 1
ATOM 635 N N . GLU A 1 96 ? 56.474 24.728 26.411 1.00 37.90 84 GLU A N 1
ATOM 636 C CA . GLU A 1 96 ? 57.750 24.079 26.278 1.00 39.06 84 GLU A CA 1
ATOM 637 C C . GLU A 1 96 ? 58.416 24.453 24.956 1.00 39.04 84 GLU A C 1
ATOM 638 O O . GLU A 1 96 ? 59.422 23.884 24.607 1.00 34.50 84 GLU A O 1
ATOM 644 N N . GLY A 1 97 ? 57.854 25.383 24.184 1.00 39.66 85 GLY A N 1
ATOM 645 C CA . GLY A 1 97 ? 58.462 25.760 22.878 1.00 40.25 85 GLY A CA 1
ATOM 646 C C . GLY A 1 97 ? 58.296 24.782 21.703 1.00 41.73 85 GLY A C 1
ATOM 647 O O . GLY A 1 97 ? 58.861 24.983 20.620 1.00 39.46 85 GLY A O 1
ATOM 648 N N . LYS A 1 98 ? 57.508 23.733 21.906 1.00 40.70 86 LYS A N 1
ATOM 649 C CA . LYS A 1 98 ? 57.335 22.673 20.892 1.00 40.24 86 LYS A CA 1
ATOM 650 C C . LYS A 1 98 ? 56.238 22.991 19.840 1.00 38.40 86 LYS A C 1
ATOM 651 O O . LYS A 1 98 ? 56.129 22.339 18.801 1.00 41.15 86 LYS A O 1
ATOM 657 N N . ILE A 1 99 ? 55.457 24.027 20.098 1.00 39.53 87 ILE A N 1
ATOM 658 C CA . ILE A 1 99 ? 54.577 24.633 19.102 1.00 40.71 87 ILE A CA 1
ATOM 659 C C . ILE A 1 99 ? 54.880 26.149 19.134 1.00 41.28 87 ILE A C 1
ATOM 660 O O . ILE A 1 99 ? 54.989 26.712 20.234 1.00 42.09 87 ILE A O 1
ATOM 665 N N . ASP A 1 100 ? 55.027 26.796 17.966 1.00 37.39 88 ASP A N 1
ATOM 666 C CA . ASP A 1 100 ? 55.264 28.224 17.952 1.00 40.36 88 ASP A CA 1
ATOM 667 C C . ASP A 1 100 ? 54.453 29.049 16.946 1.00 39.33 88 ASP A C 1
ATOM 668 O O . ASP A 1 100 ? 54.756 30.197 16.759 1.00 37.76 88 ASP A O 1
ATOM 673 N N . VAL A 1 101 ? 53.411 28.460 16.372 1.00 38.79 89 VAL A N 1
ATOM 674 C CA . VAL A 1 101 ? 52.386 29.164 15.611 1.00 41.26 89 VAL A CA 1
ATOM 675 C C . VAL A 1 101 ? 51.064 28.416 15.915 1.00 41.88 89 VAL A C 1
ATOM 676 O O . VAL A 1 101 ? 51.002 27.176 15.875 1.00 40.56 89 VAL A O 1
ATOM 680 N N . LEU A 1 102 ? 50.039 29.167 16.293 1.00 40.13 90 LEU A N 1
ATOM 681 C CA . LEU A 1 102 ? 48.689 28.571 16.500 1.00 41.17 90 LEU A CA 1
ATOM 682 C C . LEU A 1 102 ? 47.662 29.054 15.475 1.00 39.35 90 LEU A C 1
ATOM 683 O O . LEU A 1 102 ? 47.373 30.257 15.361 1.00 38.44 90 LEU A O 1
ATOM 688 N N . ILE A 1 103 ? 47.101 28.092 14.746 1.00 39.84 91 ILE A N 1
ATOM 689 C CA . ILE A 1 103 ? 45.986 28.359 13.841 1.00 39.61 91 ILE A CA 1
ATOM 690 C C . ILE A 1 103 ? 44.732 27.669 14.391 1.00 39.29 91 ILE A C 1
ATOM 691 O O . ILE A 1 103 ? 44.642 26.438 14.387 1.00 40.97 91 ILE A O 1
ATOM 696 N N . PHE A 1 104 ? 43.765 28.469 14.826 1.00 41.14 92 PHE A N 1
ATOM 697 C CA . PHE A 1 104 ? 42.555 27.984 15.498 1.00 39.74 92 PHE A CA 1
ATOM 698 C C . PHE A 1 104 ? 41.311 28.680 14.898 1.00 40.46 92 PHE A C 1
ATOM 699 O O . PHE A 1 104 ? 40.998 29.835 15.220 1.00 38.57 92 PHE A O 1
ATOM 707 N N . PHE A 1 105 ? 40.634 27.974 13.991 1.00 39.85 93 PHE A N 1
ATOM 708 C CA . PHE A 1 105 ? 39.339 28.382 13.422 1.00 41.18 93 PHE A CA 1
ATOM 709 C C . PHE A 1 105 ? 38.236 27.940 14.395 1.00 42.64 93 PHE A C 1
ATOM 710 O O . PHE A 1 105 ? 38.144 26.751 14.749 1.00 38.92 93 PHE A O 1
ATOM 718 N N . TRP A 1 106 ? 37.386 28.880 14.807 1.00 42.09 94 TRP A N 1
ATOM 719 C CA . TRP A 1 106 ? 36.429 28.623 15.871 1.00 37.52 94 TRP A CA 1
ATOM 720 C C . TRP A 1 106 ? 35.043 29.155 15.547 1.00 38.27 94 TRP A C 1
ATOM 721 O O . TRP A 1 106 ? 34.840 29.912 14.610 1.00 40.27 94 TRP A O 1
ATOM 732 N N . ASP A 1 107 ? 34.059 28.664 16.273 1.00 37.60 95 ASP A N 1
ATOM 733 C CA . ASP A 1 107 ? 32.685 28.919 15.972 1.00 40.35 95 ASP A CA 1
ATOM 734 C C . ASP A 1 107 ? 32.153 30.023 16.880 1.00 41.86 95 ASP A C 1
ATOM 735 O O . ASP A 1 107 ? 31.827 29.755 17.996 1.00 39.40 95 ASP A O 1
ATOM 740 N N . PRO A 1 108 ? 32.031 31.257 16.356 1.00 41.17 96 PRO A N 1
ATOM 741 C CA . PRO A 1 108 ? 31.574 32.350 17.189 1.00 41.33 96 PRO A CA 1
ATOM 742 C C . PRO A 1 108 ? 30.063 32.422 17.399 1.00 42.51 96 PRO A C 1
ATOM 743 O O . PRO A 1 108 ? 29.632 33.299 18.126 1.00 42.77 96 PRO A O 1
ATOM 747 N N . LEU A 1 109 ? 29.272 31.568 16.736 1.00 42.63 97 LEU A N 1
ATOM 748 C CA . LEU A 1 109 ? 27.798 31.654 16.812 1.00 42.69 97 LEU A CA 1
ATOM 749 C C . LEU A 1 109 ? 27.084 30.441 17.403 1.00 43.45 97 LEU A C 1
ATOM 750 O O . LEU A 1 109 ? 26.208 30.605 18.286 1.00 41.11 97 LEU A O 1
ATOM 755 N N . GLU A 1 110 ? 27.431 29.234 16.940 1.00 41.54 98 GLU A N 1
ATOM 756 C CA . GLU A 1 110 ? 26.705 28.004 17.371 1.00 43.09 98 GLU A CA 1
ATOM 757 C C . GLU A 1 110 ? 27.650 26.897 17.879 1.00 44.64 98 GLU A C 1
ATOM 758 O O . GLU A 1 110 ? 27.569 25.748 17.429 1.00 47.34 98 GLU A O 1
ATOM 764 N N . PRO A 1 111 ? 28.529 27.213 18.827 1.00 46.02 99 PRO A N 1
ATOM 765 C CA . PRO A 1 111 ? 29.520 26.213 19.200 1.00 47.78 99 PRO A CA 1
ATOM 766 C C . PRO A 1 111 ? 28.900 24.965 19.909 1.00 48.71 99 PRO A C 1
ATOM 767 O O . PRO A 1 111 ? 27.949 25.092 20.708 1.00 47.41 99 PRO A O 1
ATOM 771 N N . GLN A 1 112 ? 29.448 23.778 19.612 1.00 48.52 100 GLN A N 1
ATOM 772 C CA . GLN A 1 112 ? 29.086 22.554 20.341 1.00 46.68 100 GLN A CA 1
ATOM 773 C C . GLN A 1 112 ? 29.441 22.695 21.844 1.00 45.43 100 GLN A C 1
ATOM 774 O O . GLN A 1 112 ? 30.336 23.458 22.241 1.00 44.89 100 GLN A O 1
ATOM 780 N N . ALA A 1 113 ? 28.711 21.959 22.673 1.00 46.24 101 ALA A N 1
ATOM 781 C CA . ALA A 1 113 ? 28.944 21.856 24.118 1.00 45.70 101 ALA A CA 1
ATOM 782 C C . ALA A 1 113 ? 30.403 21.480 24.470 1.00 42.76 101 ALA A C 1
ATOM 783 O O . ALA A 1 113 ? 31.005 21.987 25.426 1.00 41.18 101 ALA A O 1
ATOM 785 N N . HIS A 1 114 ? 30.989 20.638 23.632 1.00 41.99 102 HIS A N 1
ATOM 786 C CA . HIS A 1 114 ? 32.322 20.096 23.856 1.00 41.87 102 HIS A CA 1
ATOM 787 C C . HIS A 1 114 ? 33.439 20.808 23.093 1.00 42.10 102 HIS A C 1
ATOM 788 O O . HIS A 1 114 ? 34.603 20.423 23.224 1.00 43.35 102 HIS A O 1
ATOM 795 N N . ASP A 1 115 ? 33.078 21.802 22.275 1.00 43.20 103 ASP A N 1
ATOM 796 C CA . ASP A 1 115 ? 34.036 22.467 21.369 1.00 42.92 103 ASP A CA 1
ATOM 797 C C . ASP A 1 115 ? 35.128 23.095 22.239 1.00 43.30 103 ASP A C 1
ATOM 798 O O . ASP A 1 115 ? 34.815 23.660 23.269 1.00 43.96 103 ASP A O 1
ATOM 803 N N . VAL A 1 116 ? 36.385 22.916 21.841 1.00 42.62 104 VAL A N 1
ATOM 804 C CA . VAL A 1 116 ? 37.571 23.279 22.627 1.00 45.14 104 VAL A CA 1
ATOM 805 C C . VAL A 1 116 ? 37.537 24.728 23.084 1.00 45.35 104 VAL A C 1
ATOM 806 O O . VAL A 1 116 ? 37.231 25.599 22.296 1.00 41.49 104 VAL A O 1
ATOM 810 N N . ASP A 1 117 ? 37.847 24.972 24.359 1.00 47.73 105 ASP A N 1
ATOM 811 C CA . ASP A 1 117 ? 37.927 26.334 24.935 1.00 47.86 105 ASP A CA 1
ATOM 812 C C . ASP A 1 117 ? 39.029 27.199 24.275 1.00 48.27 105 ASP A C 1
ATOM 813 O O . ASP A 1 117 ? 40.220 26.855 24.343 1.00 50.33 105 ASP A O 1
ATOM 818 N N . VAL A 1 118 ? 38.625 28.302 23.644 1.00 44.76 106 VAL A N 1
ATOM 819 C CA . VAL A 1 118 ? 39.550 29.205 22.918 1.00 46.85 106 VAL A CA 1
ATOM 820 C C . VAL A 1 118 ? 40.454 29.996 23.894 1.00 44.20 106 VAL A C 1
ATOM 821 O O . VAL A 1 118 ? 41.663 30.171 23.666 1.00 40.52 106 VAL A O 1
ATOM 825 N N . LYS A 1 119 ? 39.866 30.426 25.004 1.00 44.20 107 LYS A N 1
ATOM 826 C CA . LYS A 1 119 ? 40.531 31.280 26.043 1.00 46.53 107 LYS A CA 1
ATOM 827 C C . LYS A 1 119 ? 41.877 30.805 26.569 1.00 43.09 107 LYS A C 1
ATOM 828 O O 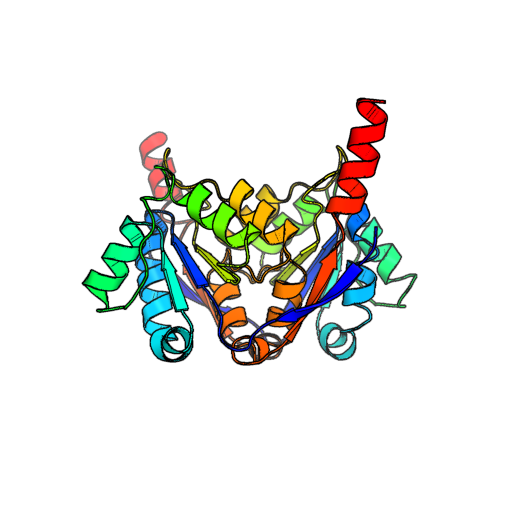. LYS A 1 119 ? 42.881 31.537 26.497 1.00 43.17 107 LYS A O 1
ATOM 831 N N . ALA A 1 120 ? 41.900 29.599 27.135 1.00 43.13 108 ALA A N 1
ATOM 832 C CA . ALA A 1 120 ? 43.105 28.997 27.713 1.00 41.84 108 ALA A CA 1
ATOM 833 C C . ALA A 1 120 ? 44.248 28.848 26.734 1.00 40.97 108 ALA A C 1
ATOM 834 O O . ALA A 1 120 ? 45.433 29.049 27.082 1.00 39.71 108 ALA A O 1
ATOM 836 N N . LEU A 1 121 ? 43.891 28.494 25.499 1.00 41.04 109 LEU A N 1
ATOM 837 C CA . LEU A 1 121 ? 44.871 28.370 24.424 1.00 43.27 109 LEU A CA 1
ATOM 838 C C . LEU A 1 121 ? 45.419 29.727 23.971 1.00 41.50 109 LEU A C 1
ATOM 839 O O . LEU A 1 121 ? 46.634 29.896 23.897 1.00 42.03 109 LEU A O 1
ATOM 844 N N . ILE A 1 122 ? 44.549 30.696 23.686 1.00 42.41 110 ILE A N 1
ATOM 845 C CA . ILE A 1 122 ? 45.045 32.030 23.364 1.00 44.02 110 ILE A CA 1
ATOM 846 C C . ILE A 1 122 ? 45.820 32.651 24.543 1.00 40.29 110 ILE A C 1
ATOM 847 O O . ILE A 1 122 ? 46.774 33.350 24.320 1.00 38.88 110 ILE A O 1
ATOM 852 N N . ARG A 1 123 ? 45.436 32.341 25.776 1.00 38.48 111 ARG A N 1
ATOM 853 C CA . ARG A 1 123 ? 46.151 32.852 26.938 1.00 40.66 111 ARG A CA 1
ATOM 854 C C . ARG A 1 123 ? 47.604 32.356 26.990 1.00 39.28 111 ARG A C 1
ATOM 855 O O . ARG A 1 123 ? 48.513 33.148 27.194 1.00 34.90 111 ARG A O 1
ATOM 863 N N . ILE A 1 124 ? 47.829 31.053 26.801 1.00 39.62 112 ILE A N 1
ATOM 864 C CA . ILE A 1 124 ? 49.167 30.527 26.976 1.00 39.86 112 ILE A CA 1
ATOM 865 C C . ILE A 1 124 ? 50.029 30.943 25.762 1.00 38.70 112 ILE A C 1
ATOM 866 O O . ILE A 1 124 ? 51.220 31.189 25.891 1.00 34.99 112 ILE A O 1
ATOM 871 N N . ALA A 1 125 ? 49.392 31.098 24.618 1.00 37.83 113 ALA A N 1
ATOM 872 C CA . ALA A 1 125 ? 50.034 31.682 23.436 1.00 38.12 113 ALA A CA 1
ATOM 873 C C . ALA A 1 125 ? 50.450 33.138 23.625 1.00 39.31 113 ALA A C 1
ATOM 874 O O . ALA A 1 125 ? 51.358 33.591 22.962 1.00 35.10 113 ALA A O 1
ATOM 876 N N . THR A 1 126 ? 49.729 33.882 24.466 1.00 36.89 114 THR A N 1
ATOM 877 C CA . THR A 1 126 ? 50.047 35.277 24.744 1.00 37.73 114 THR A CA 1
ATOM 878 C C . THR A 1 126 ? 51.167 35.351 25.803 1.00 35.81 114 THR A C 1
ATOM 879 O O . THR A 1 126 ? 52.127 36.066 25.626 1.00 34.70 114 THR A O 1
ATOM 883 N N . VAL A 1 127 ? 51.083 34.537 26.855 1.00 36.40 115 VAL A N 1
ATOM 884 C CA . VAL A 1 127 ? 52.194 34.374 27.796 1.00 35.32 115 VAL A CA 1
ATOM 885 C C . VAL A 1 127 ? 53.537 34.196 27.047 1.00 37.03 115 VAL A C 1
ATOM 886 O O . VAL A 1 127 ? 54.496 34.921 27.331 1.00 38.10 115 VAL A O 1
ATOM 890 N N . TYR A 1 128 ? 53.569 33.307 26.047 1.00 36.37 116 TYR A N 1
ATOM 891 C CA . TYR A 1 128 ? 54.804 32.985 25.295 1.00 40.02 116 TYR A CA 1
ATOM 892 C C . TYR A 1 128 ? 54.955 33.799 24.007 1.00 39.43 116 TYR A C 1
ATOM 893 O O . TYR A 1 128 ? 55.912 33.601 23.262 1.00 42.00 116 TYR A O 1
ATOM 902 N N . ASN A 1 129 ? 54.039 34.745 23.795 1.00 37.44 117 ASN A N 1
ATOM 903 C CA . ASN A 1 129 ? 54.040 35.645 22.632 1.00 35.58 117 ASN A CA 1
ATOM 904 C C . ASN A 1 129 ? 54.407 34.966 21.335 1.00 36.31 117 ASN A C 1
ATOM 905 O O . ASN A 1 129 ? 55.428 35.289 20.720 1.00 34.73 117 ASN A O 1
ATOM 910 N N . ILE A 1 130 ? 53.539 34.054 20.889 1.00 37.37 118 ILE A N 1
ATOM 911 C CA . ILE A 1 130 ? 53.729 33.427 19.587 1.00 36.38 118 ILE A CA 1
ATOM 912 C C . ILE A 1 130 ? 52.674 33.962 18.616 1.00 35.04 118 ILE A C 1
ATOM 913 O O . ILE A 1 130 ? 51.655 34.563 19.052 1.00 34.77 118 ILE A O 1
ATOM 918 N N . PRO A 1 131 ? 52.925 33.834 17.302 1.00 36.29 119 PRO A N 1
ATOM 919 C CA . PRO A 1 131 ? 51.881 34.182 16.321 1.00 38.38 119 PRO A CA 1
ATOM 920 C C . PRO A 1 131 ? 50.618 33.294 16.466 1.00 39.91 119 PRO A C 1
ATOM 921 O O . PRO A 1 131 ? 50.714 32.062 16.548 1.00 38.50 119 PRO A O 1
ATOM 925 N N . VAL A 1 132 ? 49.462 33.938 16.503 1.00 40.57 120 VAL A N 1
ATOM 926 C CA . VAL A 1 132 ? 48.165 33.254 16.598 1.00 42.65 120 VAL A CA 1
ATOM 927 C C . VAL A 1 132 ? 47.196 33.741 15.512 1.00 41.22 120 VAL A C 1
ATOM 928 O O . VAL A 1 132 ? 46.954 34.972 15.404 1.00 38.54 120 VAL A O 1
ATOM 932 N N . ALA A 1 133 ? 46.643 32.813 14.712 1.00 41.89 121 ALA A N 1
ATOM 933 C CA . ALA A 1 133 ? 45.469 33.135 13.887 1.00 41.12 121 ALA A CA 1
ATOM 934 C C . ALA A 1 133 ? 44.154 32.584 14.491 1.00 41.29 121 ALA A C 1
ATOM 935 O O . ALA A 1 133 ? 43.973 31.367 14.530 1.00 39.04 121 ALA A O 1
ATOM 937 N N . ILE A 1 134 ? 43.236 33.474 14.943 1.00 40.55 122 ILE A N 1
ATOM 938 C CA . ILE A 1 134 ? 41.877 33.013 15.373 1.00 40.85 122 ILE A CA 1
ATOM 939 C C . ILE A 1 134 ? 40.746 33.472 14.423 1.00 40.32 122 ILE A C 1
ATOM 940 O O . ILE A 1 134 ? 39.574 33.252 14.706 1.00 39.57 122 ILE A O 1
ATOM 945 N N . THR A 1 135 ? 41.139 34.086 13.308 1.00 36.71 123 THR A N 1
ATOM 946 C CA . THR A 1 135 ? 40.278 34.296 12.146 1.00 38.96 123 THR A CA 1
ATOM 947 C C . THR A 1 135 ? 41.038 33.772 10.915 1.00 38.88 123 THR A C 1
ATOM 948 O O . THR A 1 135 ? 42.260 33.738 10.890 1.00 41.05 123 THR A O 1
ATOM 952 N N . ARG A 1 136 ? 40.299 33.256 9.945 1.00 41.32 124 ARG A N 1
ATOM 953 C CA . ARG A 1 136 ? 40.869 32.782 8.678 1.00 38.02 124 ARG A CA 1
ATOM 954 C C . ARG A 1 136 ? 41.609 33.886 7.919 1.00 38.32 124 ARG A C 1
ATOM 955 O O . ARG A 1 136 ? 42.660 33.635 7.356 1.00 35.33 124 ARG A O 1
ATOM 963 N N . SER A 1 137 ? 41.089 35.122 7.924 1.00 39.40 125 SER A N 1
ATOM 964 C CA . SER A 1 137 ? 41.845 36.249 7.322 1.00 39.36 125 SER A CA 1
ATOM 965 C C . SER A 1 137 ? 43.199 36.505 8.037 1.00 40.92 125 SER A C 1
ATOM 966 O O . SER A 1 137 ? 44.205 36.826 7.377 1.00 39.83 125 SER A O 1
ATOM 969 N N . THR A 1 138 ? 43.226 36.364 9.364 1.00 40.41 126 THR A N 1
ATOM 970 C CA . THR A 1 138 ? 44.494 36.474 10.098 1.00 39.90 126 THR A CA 1
ATOM 971 C C . THR A 1 138 ? 45.477 35.404 9.569 1.00 40.34 126 THR A C 1
ATOM 972 O O . THR A 1 138 ? 46.663 35.693 9.354 1.00 38.32 126 THR A O 1
ATOM 976 N N . ALA A 1 139 ? 44.998 34.174 9.377 1.00 39.57 127 ALA A N 1
ATOM 977 C CA . ALA A 1 139 ? 45.878 33.086 8.850 1.00 38.87 127 ALA A CA 1
ATOM 978 C C . ALA A 1 139 ? 46.479 33.396 7.471 1.00 41.60 127 ALA A C 1
ATOM 979 O O . ALA A 1 139 ? 47.620 33.014 7.191 1.00 42.39 127 ALA A O 1
ATOM 981 N N . ASP A 1 140 ? 45.741 34.146 6.642 1.00 38.89 128 ASP A N 1
ATOM 982 C CA . ASP A 1 140 ? 46.197 34.503 5.304 1.00 36.58 128 ASP A CA 1
ATOM 983 C C . ASP A 1 140 ? 47.272 35.551 5.395 1.00 39.02 128 ASP A C 1
ATOM 984 O O . ASP A 1 140 ? 48.235 35.505 4.616 1.00 37.38 128 ASP A O 1
ATOM 989 N N . PHE A 1 141 ? 47.136 36.493 6.342 1.00 37.71 129 PHE A N 1
ATOM 990 C CA . PHE A 1 141 ? 48.241 37.445 6.616 1.00 39.37 129 PHE A CA 1
ATOM 991 C C . PHE A 1 141 ? 49.479 36.738 7.180 1.00 37.27 129 PHE A C 1
ATOM 992 O O . PHE A 1 141 ? 50.612 37.022 6.793 1.00 35.47 129 PHE A O 1
ATOM 1000 N N . LEU A 1 142 ? 49.263 35.829 8.119 1.00 39.91 130 LEU A N 1
ATOM 1001 C CA . LEU A 1 142 ? 50.377 35.105 8.728 1.00 43.51 130 LEU A CA 1
ATOM 1002 C C . LEU A 1 142 ? 51.249 34.359 7.702 1.00 42.67 130 LEU A C 1
ATOM 1003 O O . LEU A 1 142 ? 52.498 34.478 7.669 1.00 41.92 130 LEU A O 1
ATOM 1008 N N . ILE A 1 143 ? 50.568 33.596 6.869 1.00 41.31 131 ILE A N 1
ATOM 1009 C CA . ILE A 1 143 ? 51.207 32.658 5.953 1.00 42.12 131 ILE A CA 1
ATOM 1010 C C . ILE A 1 143 ? 51.904 33.384 4.806 1.00 41.27 131 ILE A C 1
ATOM 1011 O O . ILE A 1 143 ? 52.809 32.854 4.208 1.00 40.51 131 ILE A O 1
ATOM 1016 N N . SER A 1 144 ? 51.486 34.613 4.518 1.00 40.49 132 SER A N 1
ATOM 1017 C CA . SER A 1 144 ? 52.144 35.406 3.519 1.00 39.43 132 SER A CA 1
ATOM 1018 C C . SER A 1 144 ? 53.185 36.386 4.087 1.00 40.88 132 SER A C 1
ATOM 1019 O O . SER A 1 144 ? 53.826 37.062 3.297 1.00 39.63 132 SER A O 1
ATOM 1022 N N . SER A 1 145 ? 53.367 36.483 5.427 1.00 41.41 133 SER A N 1
ATOM 1023 C CA . SER A 1 145 ? 54.436 37.351 5.992 1.00 39.29 133 SER A CA 1
ATOM 1024 C C . SER A 1 145 ? 55.782 36.745 5.635 1.00 40.69 133 SER A C 1
ATOM 1025 O O . SER A 1 145 ? 55.926 35.518 5.707 1.00 40.31 133 SER A O 1
ATOM 1028 N N . PRO A 1 146 ? 56.771 37.592 5.241 1.00 40.63 134 PRO A N 1
ATOM 1029 C CA . PRO A 1 146 ? 58.149 37.096 5.037 1.00 39.97 134 PRO A CA 1
ATOM 1030 C C . PRO A 1 146 ? 58.699 36.422 6.304 1.00 41.02 134 PRO A C 1
ATOM 1031 O O . PRO A 1 146 ? 59.558 35.558 6.216 1.00 41.07 134 PRO A O 1
ATOM 1035 N N . LEU A 1 147 ? 58.194 36.833 7.475 1.00 39.64 135 LEU A N 1
ATOM 1036 C CA . LEU A 1 147 ? 58.625 36.243 8.761 1.00 39.59 135 LEU A CA 1
ATOM 1037 C C . LEU A 1 147 ? 58.219 34.741 8.896 1.00 39.96 135 LEU A C 1
ATOM 1038 O O . LEU A 1 147 ? 58.804 33.995 9.709 1.00 38.19 135 LEU A O 1
ATOM 1043 N N . MET A 1 148 ? 57.203 34.320 8.136 1.00 40.37 136 MET A N 1
ATOM 1044 C CA . MET A 1 148 ? 56.769 32.918 8.155 1.00 40.27 136 MET A CA 1
ATOM 1045 C C . MET A 1 148 ? 57.931 31.997 7.788 1.00 41.53 136 MET A C 1
ATOM 1046 O O . MET A 1 148 ? 58.174 31.015 8.474 1.00 44.61 136 MET A O 1
ATOM 1051 N N . ASN A 1 149 ? 58.668 32.332 6.732 1.00 43.34 137 ASN A N 1
ATOM 1052 C CA . ASN A 1 149 ? 59.751 31.479 6.260 1.00 44.64 137 ASN A CA 1
ATOM 1053 C C . ASN A 1 149 ? 61.155 31.963 6.644 1.00 44.97 137 ASN A C 1
ATOM 1054 O O . ASN A 1 149 ? 62.143 31.454 6.103 1.00 49.80 137 ASN A O 1
ATOM 1059 N N . ASP A 1 150 ? 61.268 32.938 7.544 1.00 43.92 138 ASP A N 1
ATOM 1060 C CA A ASP A 1 150 ? 62.556 33.539 7.938 0.50 43.25 138 ASP A CA 1
ATOM 1061 C CA B ASP A 1 150 ? 62.595 33.440 7.940 0.50 43.61 138 ASP A CA 1
ATOM 1062 C C . ASP A 1 150 ? 62.695 33.523 9.467 1.00 42.30 138 ASP A C 1
ATOM 1063 O O . ASP A 1 150 ? 61.723 33.310 10.163 1.00 39.91 138 ASP A O 1
ATOM 1072 N N . VAL A 1 151 ? 63.909 33.745 9.956 1.00 41.25 139 VAL A N 1
ATOM 1073 C CA . VAL A 1 151 ? 64.174 33.969 11.347 1.00 43.10 139 VAL A CA 1
ATOM 1074 C C . VAL A 1 151 ? 63.579 35.340 11.657 1.00 45.12 139 VAL A C 1
ATOM 1075 O O . VAL A 1 151 ? 63.483 36.204 10.781 1.00 45.45 139 VAL A O 1
ATOM 1079 N N . TYR A 1 152 ? 63.094 35.512 12.882 1.00 44.23 140 TYR A N 1
ATOM 1080 C CA . TYR A 1 152 ? 62.604 36.793 13.257 1.00 43.68 140 TYR A CA 1
ATOM 1081 C C . TYR A 1 152 ? 62.787 36.987 14.754 1.00 45.16 140 TYR A C 1
ATOM 1082 O O . TYR A 1 152 ? 63.051 36.022 15.514 1.00 42.72 140 TYR A O 1
ATOM 1091 N N . GLU A 1 153 ? 62.677 38.258 15.134 1.00 39.86 141 GLU A N 1
ATOM 1092 C CA . GLU A 1 153 ? 62.891 38.726 16.506 1.00 44.32 141 GLU A CA 1
ATOM 1093 C C . GLU A 1 153 ? 61.567 38.883 17.222 1.00 39.89 141 GLU A C 1
ATOM 1094 O O . GLU A 1 153 ? 60.614 39.433 16.645 1.00 38.88 141 GLU A O 1
ATOM 1100 N N . LYS A 1 154 ? 61.481 38.420 18.462 1.00 39.98 142 LYS A N 1
ATOM 1101 C CA . LYS A 1 154 ? 60.241 38.613 19.264 1.00 39.59 142 LYS A CA 1
ATOM 1102 C C . LYS A 1 154 ? 60.529 39.114 20.695 1.00 38.28 142 LYS A C 1
ATOM 1103 O O . LYS A 1 154 ? 61.626 38.904 21.236 1.00 40.25 142 LYS A O 1
ATOM 1109 N N . ILE A 1 155 ? 59.558 39.825 21.267 1.00 37.11 143 ILE A N 1
ATOM 1110 C CA . ILE A 1 155 ? 59.707 40.408 22.587 1.00 38.07 143 ILE A CA 1
ATOM 1111 C C . ILE A 1 155 ? 59.026 39.479 23.553 1.00 40.56 143 ILE A C 1
ATOM 1112 O O . ILE A 1 155 ? 57.815 39.208 23.391 1.00 43.87 143 ILE A O 1
ATOM 1117 N N . GLN A 1 156 ? 59.786 38.980 24.527 1.00 38.85 144 GLN A N 1
ATOM 1118 C CA . GLN A 1 156 ? 59.242 38.122 25.590 1.00 38.91 144 GLN A CA 1
ATOM 1119 C C . GLN A 1 156 ? 59.236 38.924 26.894 1.00 39.11 144 GLN A C 1
ATOM 1120 O O . GLN A 1 156 ? 60.314 39.434 27.357 1.00 37.33 144 GLN A O 1
ATOM 1126 N N . ILE A 1 157 ? 58.038 39.098 27.449 1.00 37.53 145 ILE A N 1
ATOM 1127 C CA . ILE A 1 157 ? 57.896 39.738 28.731 1.00 34.52 145 ILE A CA 1
ATOM 1128 C C . ILE A 1 157 ? 58.367 38.746 29.839 1.00 35.87 145 ILE A C 1
ATOM 1129 O O . ILE A 1 157 ? 58.111 37.548 29.754 1.00 37.32 145 ILE A O 1
ATOM 1134 N N . ASP A 1 158 ? 59.045 39.239 30.864 1.00 36.27 146 ASP A N 1
ATOM 1135 C CA . ASP A 1 158 ? 59.535 38.386 31.983 1.00 36.78 146 ASP A CA 1
ATOM 1136 C C . ASP A 1 158 ? 58.424 38.172 32.998 1.00 37.97 146 ASP A C 1
ATOM 1137 O O . ASP A 1 158 ? 58.467 38.672 34.128 1.00 41.83 146 ASP A O 1
ATOM 1142 N N . TYR A 1 159 ? 57.430 37.401 32.589 1.00 41.18 147 TYR A N 1
ATOM 1143 C CA . TYR A 1 159 ? 56.278 37.052 33.450 1.00 40.35 147 TYR A CA 1
ATOM 1144 C C . TYR A 1 159 ? 56.657 36.254 34.692 1.00 38.90 147 TYR A C 1
ATOM 1145 O O . TYR A 1 159 ? 55.966 36.350 35.742 1.00 40.69 147 TYR A O 1
ATOM 1154 N N . GLU A 1 160 ? 57.741 35.499 34.588 1.00 36.31 148 GLU A N 1
ATOM 1155 C CA . GLU A 1 160 ? 58.264 34.699 35.719 1.00 37.96 148 GLU A CA 1
ATOM 1156 C C . GLU A 1 160 ? 58.751 35.607 36.847 1.00 40.37 148 GLU A C 1
ATOM 1157 O O . GLU A 1 160 ? 58.412 35.375 37.996 1.00 39.04 148 GLU A O 1
ATOM 1163 N N . GLU A 1 161 ? 59.541 36.632 36.513 1.00 39.93 149 GLU A N 1
ATOM 1164 C CA . GLU A 1 161 ? 59.954 37.631 37.506 1.00 42.26 149 GLU A CA 1
ATOM 1165 C C . GLU A 1 161 ? 58.743 38.260 38.221 1.00 40.28 149 GLU A C 1
ATOM 1166 O O . GLU A 1 161 ? 58.673 38.254 39.445 1.00 41.51 149 GLU A O 1
ATOM 1172 N N . GLU A 1 162 ? 57.793 38.777 37.448 1.00 43.06 150 GLU A N 1
ATOM 1173 C CA . GLU A 1 162 ? 56.550 39.382 37.974 1.00 45.10 150 GLU A CA 1
ATOM 1174 C C . GLU A 1 162 ? 55.831 38.403 38.926 1.00 41.75 150 GLU A C 1
ATOM 1175 O O . GLU A 1 162 ? 55.482 38.751 40.080 1.00 38.23 150 GLU A O 1
ATOM 1181 N N . LEU A 1 163 ? 55.630 37.170 38.451 1.00 38.96 151 LEU A N 1
ATOM 1182 C CA . LEU A 1 163 ? 54.844 36.171 39.205 1.00 37.03 151 LEU A CA 1
ATOM 1183 C C . LEU A 1 163 ? 55.473 35.866 40.575 1.00 37.25 151 LEU A C 1
ATOM 1184 O O . LEU A 1 163 ? 54.797 35.808 41.577 1.00 35.25 151 LEU A O 1
ATOM 1189 N N . GLU A 1 164 ? 56.783 35.714 40.610 1.00 41.73 152 GLU A N 1
ATOM 1190 C CA . GLU A 1 164 ? 57.457 35.286 41.824 1.00 44.95 152 GLU A CA 1
ATOM 1191 C C . GLU A 1 164 ? 57.446 36.375 42.885 1.00 43.52 152 GLU A C 1
ATOM 1192 O O . GLU A 1 164 ? 57.238 36.079 44.046 1.00 43.43 152 GLU A O 1
ATOM 1198 N N . ARG A 1 165 ? 57.593 37.635 42.471 1.00 46.09 153 ARG A N 1
ATOM 1199 C CA . ARG A 1 165 ? 57.480 38.790 43.378 1.00 49.04 153 ARG A CA 1
ATOM 1200 C C . ARG A 1 165 ? 56.118 38.807 44.076 1.00 45.42 153 ARG A C 1
ATOM 1201 O O . ARG A 1 165 ? 56.026 39.006 45.291 1.00 45.26 153 ARG A O 1
ATOM 1209 N N . ARG A 1 166 ? 55.072 38.612 43.289 1.00 42.24 154 ARG A N 1
ATOM 1210 C CA . ARG A 1 166 ? 53.714 38.513 43.805 1.00 43.12 154 ARG A CA 1
ATOM 1211 C C . ARG A 1 166 ? 53.476 37.329 44.739 1.00 41.31 154 ARG A C 1
ATOM 1212 O O . ARG A 1 166 ? 52.850 37.479 45.792 1.00 39.34 154 ARG A O 1
ATOM 1220 N N . ILE A 1 167 ? 53.974 36.163 44.357 1.00 40.72 155 ILE A N 1
ATOM 1221 C CA . ILE A 1 167 ? 53.747 34.961 45.154 1.00 42.02 155 ILE A CA 1
ATOM 1222 C C . ILE A 1 167 ? 54.441 35.123 46.493 1.00 44.91 155 ILE A C 1
ATOM 1223 O O . ILE A 1 167 ? 53.796 34.954 47.524 1.00 45.52 155 ILE A O 1
ATOM 1228 N N . ARG A 1 168 ? 55.724 35.502 46.485 1.00 47.14 156 ARG A N 1
ATOM 1229 C CA . ARG A 1 168 ? 56.469 35.706 47.737 1.00 48.80 156 ARG A CA 1
ATOM 1230 C C . ARG A 1 168 ? 55.754 36.686 48.674 1.00 50.01 156 ARG A C 1
ATOM 1231 O O . ARG A 1 168 ? 55.685 36.441 49.885 1.00 51.56 156 ARG A O 1
ATOM 1233 N N . LYS A 1 169 ? 55.230 37.785 48.126 1.00 49.68 157 LYS A N 1
ATOM 1234 C CA . LYS A 1 169 ? 54.467 38.769 48.929 1.00 50.94 157 LYS A CA 1
ATOM 1235 C C . LYS A 1 169 ? 53.282 38.161 49.698 1.00 49.98 157 LYS A C 1
ATOM 1236 O O . LYS A 1 169 ? 53.049 38.476 50.877 1.00 48.05 157 LYS A O 1
ATOM 1242 N N . VAL A 1 170 ? 52.523 37.309 49.019 1.00 50.08 158 VAL A N 1
ATOM 1243 C CA . VAL A 1 170 ? 51.368 36.648 49.630 1.00 50.69 158 VAL A CA 1
ATOM 1244 C C . VAL A 1 170 ? 51.857 35.651 50.673 1.00 51.37 158 VAL A C 1
ATOM 1245 O O . VAL A 1 170 ? 51.527 35.755 51.851 1.00 53.27 158 VAL A O 1
ATOM 1249 N N . VAL A 1 171 ? 52.679 34.707 50.236 1.00 52.67 159 VAL A N 1
ATOM 1250 C CA . VAL A 1 171 ? 53.169 33.642 51.113 1.00 55.44 159 VAL A CA 1
ATOM 1251 C C . VAL A 1 171 ? 54.021 34.147 52.295 1.00 56.25 159 VAL A C 1
ATOM 1252 O O . VAL A 1 171 ? 54.077 33.487 53.338 1.00 55.23 159 VAL A O 1
ATOM 1256 N N . GLU A 1 172 ? 54.650 35.316 52.127 1.00 57.93 160 GLU A N 1
ATOM 1257 C CA . GLU A 1 172 ? 55.656 35.862 53.055 1.00 59.02 160 GLU A CA 1
ATOM 1258 C C . GLU A 1 172 ? 56.948 35.044 52.980 1.00 59.52 160 GLU A C 1
ATOM 1259 O O . GLU A 1 172 ? 57.984 35.531 52.513 1.00 58.54 160 GLU A O 1
ATOM 1265 N N . PRO B 1 17 ? 25.639 26.696 6.171 1.00 62.67 5 PRO B N 1
ATOM 1266 C CA . PRO B 1 17 ? 25.401 27.976 5.480 1.00 59.98 5 PRO B CA 1
ATOM 1267 C C . PRO B 1 17 ? 26.462 28.252 4.419 1.00 56.21 5 PRO B C 1
ATOM 1268 O O . PRO B 1 17 ? 27.548 27.666 4.472 1.00 52.94 5 PRO B O 1
ATOM 1272 N N . ARG B 1 18 ? 26.146 29.137 3.480 1.00 52.78 6 ARG B N 1
ATOM 1273 C CA . ARG B 1 18 ? 27.072 29.454 2.413 1.00 52.15 6 ARG B CA 1
ATOM 1274 C C . ARG B 1 18 ? 28.257 30.300 2.914 1.00 51.24 6 ARG B C 1
ATOM 1275 O O . ARG B 1 18 ? 28.128 31.079 3.856 1.00 46.31 6 ARG B O 1
ATOM 1277 N N . ARG B 1 19 ? 29.424 30.050 2.320 1.00 52.19 7 ARG B N 1
ATOM 1278 C CA . ARG B 1 19 ? 30.624 30.849 2.500 1.00 54.21 7 ARG B CA 1
ATOM 1279 C C . ARG B 1 19 ? 30.776 31.675 1.233 1.00 55.62 7 ARG B C 1
ATOM 1280 O O . ARG B 1 19 ? 30.896 31.082 0.148 1.00 53.50 7 ARG B O 1
ATOM 1288 N N . TYR B 1 20 ? 30.786 33.010 1.340 1.00 54.30 8 TYR B N 1
ATOM 1289 C CA . TYR B 1 20 ? 31.034 33.873 0.168 1.00 51.28 8 TYR B CA 1
ATOM 1290 C C . TYR B 1 20 ? 32.202 34.881 0.334 1.00 50.14 8 TYR B C 1
ATOM 1291 O O . TYR B 1 20 ? 32.630 35.204 1.466 1.00 46.61 8 TYR B O 1
ATOM 1300 N N . LYS B 1 21 ? 32.703 35.367 -0.815 1.00 47.11 9 LYS B N 1
ATOM 1301 C CA . LYS B 1 21 ? 33.958 36.143 -0.888 1.00 47.51 9 LYS B CA 1
ATOM 1302 C C . LYS B 1 21 ? 33.781 37.680 -0.942 1.00 44.18 9 LYS B C 1
ATOM 1303 O O . LYS B 1 21 ? 32.980 38.206 -1.696 1.00 41.36 9 LYS B O 1
ATOM 1309 N N . ILE B 1 22 ? 34.536 38.401 -0.136 1.00 44.04 10 ILE B N 1
ATOM 1310 C CA . ILE B 1 22 ? 34.491 39.856 -0.145 1.00 45.98 10 ILE B CA 1
ATOM 1311 C C . ILE B 1 22 ? 35.917 40.358 -0.347 1.00 43.27 10 ILE B C 1
ATOM 1312 O O . ILE B 1 22 ? 36.851 39.871 0.318 1.00 40.83 10 ILE B O 1
ATOM 1317 N N . PHE B 1 23 ? 36.096 41.320 -1.246 1.00 41.33 11 PHE B N 1
ATOM 1318 C CA . PHE B 1 23 ? 37.427 41.935 -1.428 1.00 42.84 11 PHE B CA 1
ATOM 1319 C C . PHE B 1 23 ? 37.559 43.107 -0.442 1.00 46.07 11 PHE B C 1
ATOM 1320 O O . PHE B 1 23 ? 36.634 43.909 -0.329 1.00 44.12 11 PHE B O 1
ATOM 1328 N N . MET B 1 24 ? 38.679 43.165 0.294 1.00 44.61 12 MET B N 1
ATOM 1329 C CA . MET B 1 24 ? 38.925 44.218 1.290 1.00 45.82 12 MET B CA 1
ATOM 1330 C C . MET B 1 24 ? 39.880 45.283 0.740 1.00 46.80 12 MET B C 1
ATOM 1331 O O . MET B 1 24 ? 40.701 44.966 -0.147 1.00 43.08 12 MET B O 1
ATOM 1336 N N . ASP B 1 25 ? 39.792 46.529 1.240 1.00 45.73 13 ASP B N 1
ATOM 1337 C CA . ASP B 1 25 ? 40.589 47.640 0.647 1.00 46.06 13 ASP B CA 1
ATOM 1338 C C . ASP B 1 25 ? 42.071 47.644 1.047 1.00 46.23 13 ASP B C 1
ATOM 1339 O O . ASP B 1 25 ? 42.458 47.001 2.031 1.00 43.46 13 ASP B O 1
ATOM 1344 N N . LYS B 1 26 ? 42.883 48.354 0.242 1.00 46.18 14 LYS B N 1
ATOM 1345 C CA . LYS B 1 26 ? 44.322 48.542 0.476 1.00 46.42 14 LYS B CA 1
ATOM 1346 C C . LYS B 1 26 ? 44.569 49.307 1.750 1.00 45.73 14 LYS B C 1
ATOM 1347 O O . LYS B 1 26 ? 45.432 48.930 2.533 1.00 46.13 14 LYS B O 1
ATOM 1353 N N . LYS B 1 27 ? 43.801 50.378 1.939 1.00 47.10 15 LYS B N 1
ATOM 1354 C CA . LYS B 1 27 ? 43.877 51.211 3.145 1.00 48.00 15 LYS B CA 1
ATOM 1355 C C . LYS B 1 27 ? 42.954 50.695 4.229 1.00 44.96 15 LYS B C 1
ATOM 1356 O O . LYS B 1 27 ? 41.726 50.610 4.052 1.00 42.05 15 LYS B O 1
ATOM 1362 N N . LYS B 1 28 ? 43.556 50.397 5.368 1.00 43.01 16 LYS B N 1
ATOM 1363 C CA . LYS B 1 28 ? 42.872 49.730 6.447 1.00 41.71 16 LYS B CA 1
ATOM 1364 C C . LYS B 1 28 ? 42.381 50.761 7.447 1.00 42.42 16 LYS B C 1
ATOM 1365 O O . LYS B 1 28 ? 42.920 51.882 7.548 1.00 41.48 16 LYS B O 1
ATOM 1371 N N . ARG B 1 29 ? 41.339 50.364 8.174 1.00 43.04 17 ARG B N 1
ATOM 1372 C CA . ARG B 1 29 ? 40.852 51.084 9.325 1.00 40.81 17 ARG B CA 1
ATOM 1373 C C . ARG B 1 29 ? 41.168 50.238 10.576 1.00 40.98 17 ARG B C 1
ATOM 1374 O O . ARG B 1 29 ? 40.541 49.183 10.833 1.00 38.55 17 ARG B O 1
ATOM 1382 N N . ILE B 1 30 ? 42.164 50.705 11.337 1.00 40.16 18 ILE B N 1
ATOM 1383 C CA . ILE B 1 30 ? 42.814 49.889 12.384 1.00 40.47 18 ILE B CA 1
ATOM 1384 C C . ILE B 1 30 ? 42.517 50.398 13.794 1.00 38.86 18 ILE B C 1
ATOM 1385 O O . ILE B 1 30 ? 42.810 51.550 14.120 1.00 38.94 18 ILE B O 1
ATOM 1390 N N . ALA B 1 31 ? 41.912 49.521 14.603 1.00 39.60 19 ALA B N 1
ATOM 1391 C CA . ALA B 1 31 ? 41.630 49.725 16.027 1.00 38.39 19 ALA B CA 1
ATOM 1392 C C . ALA B 1 31 ? 42.806 49.227 16.880 1.00 40.38 19 ALA B C 1
ATOM 1393 O O . ALA B 1 31 ? 43.285 48.084 16.730 1.00 37.60 19 ALA B O 1
ATOM 1395 N N . LEU B 1 32 ? 43.309 50.127 17.711 1.00 40.44 20 LEU B N 1
ATOM 1396 C CA . LEU B 1 32 ? 44.474 49.865 18.566 1.00 40.04 20 LEU B CA 1
ATOM 1397 C C . LEU B 1 32 ? 43.979 49.893 20.019 1.00 42.46 20 LEU B C 1
ATOM 1398 O O . LEU B 1 32 ? 43.362 50.888 20.445 1.00 42.17 20 LEU B O 1
ATOM 1403 N N . ILE B 1 33 ? 44.209 48.795 20.747 1.00 42.46 21 ILE B N 1
ATOM 1404 C CA . ILE B 1 33 ? 43.753 48.619 22.146 1.00 41.27 21 ILE B CA 1
ATOM 1405 C C . ILE B 1 33 ? 44.854 47.962 22.992 1.00 38.37 21 ILE B C 1
ATOM 1406 O O . ILE B 1 33 ? 45.558 47.089 22.533 1.00 41.50 21 ILE B O 1
ATOM 1411 N N . ALA B 1 34 ? 45.016 48.414 24.221 1.00 41.45 22 ALA B N 1
ATOM 1412 C CA . ALA B 1 34 ? 45.956 47.802 25.139 1.00 38.74 22 ALA B CA 1
ATOM 1413 C C . ALA B 1 34 ? 45.433 47.823 26.572 1.00 40.61 22 ALA B C 1
ATOM 1414 O O . ALA B 1 34 ? 44.927 48.871 27.094 1.00 39.54 22 ALA B O 1
ATOM 1416 N N . HIS B 1 35 ? 45.540 46.659 27.213 1.00 37.46 23 HIS B N 1
ATOM 1417 C CA . HIS B 1 35 ? 45.310 46.552 28.657 1.00 36.69 23 HIS B CA 1
ATOM 1418 C C . HIS B 1 35 ? 46.329 47.492 29.367 1.00 36.74 23 HIS B C 1
ATOM 1419 O O . HIS B 1 35 ? 47.345 47.898 28.760 1.00 38.66 23 HIS B O 1
ATOM 1426 N N . ASP B 1 36 ? 46.049 47.916 30.599 1.00 38.84 24 ASP B N 1
ATOM 1427 C CA . ASP B 1 36 ? 46.837 49.013 31.207 1.00 36.74 24 ASP B CA 1
ATOM 1428 C C . ASP B 1 36 ? 48.366 48.714 31.272 1.00 39.99 24 ASP B C 1
ATOM 1429 O O . ASP B 1 36 ? 49.268 49.573 30.969 1.00 39.02 24 ASP B O 1
ATOM 1434 N N . ARG B 1 37 ? 48.672 47.485 31.651 1.00 39.64 25 ARG B N 1
ATOM 1435 C CA . ARG B 1 37 ? 50.086 47.064 31.758 1.00 42.56 25 ARG B CA 1
ATOM 1436 C C . ARG B 1 37 ? 50.702 46.723 30.415 1.00 37.80 25 ARG B C 1
ATOM 1437 O O . ARG B 1 37 ? 51.861 46.378 30.355 1.00 34.58 25 ARG B O 1
ATOM 1445 N N . ARG B 1 38 ? 49.924 46.790 29.347 1.00 36.62 26 ARG B N 1
ATOM 1446 C CA . ARG B 1 38 ? 50.450 46.650 27.989 1.00 36.57 26 ARG B CA 1
ATOM 1447 C C . ARG B 1 38 ? 50.488 47.971 27.184 1.00 38.71 26 ARG B C 1
ATOM 1448 O O . ARG B 1 38 ? 50.966 47.968 26.059 1.00 36.67 26 ARG B O 1
ATOM 1456 N N . LYS B 1 39 ? 49.978 49.081 27.763 1.00 38.74 27 LYS B N 1
ATOM 1457 C CA . LYS B 1 39 ? 49.960 50.411 27.119 1.00 37.69 27 LYS B CA 1
ATOM 1458 C C . LYS B 1 39 ? 51.338 50.868 26.587 1.00 38.66 27 LYS B C 1
ATOM 1459 O O . LYS B 1 39 ? 51.429 51.271 25.446 1.00 38.76 27 LYS B O 1
ATOM 1465 N N . ARG B 1 40 ? 52.384 50.791 27.403 1.00 39.44 28 ARG B N 1
ATOM 1466 C CA A ARG B 1 40 ? 53.748 51.145 26.989 0.50 40.15 28 ARG B CA 1
ATOM 1467 C CA B ARG B 1 40 ? 53.750 51.131 26.994 0.50 39.74 28 ARG B CA 1
ATOM 1468 C C . ARG B 1 40 ? 54.279 50.209 25.895 1.00 39.22 28 ARG B C 1
ATOM 1469 O O . ARG B 1 40 ? 54.972 50.637 24.994 1.00 37.80 28 ARG B O 1
ATOM 1484 N N . ASP B 1 41 ? 53.989 48.920 25.991 1.00 39.54 29 ASP B N 1
ATOM 1485 C CA . ASP B 1 41 ? 54.360 47.985 24.897 1.00 39.96 29 ASP B CA 1
ATOM 1486 C C . ASP B 1 41 ? 53.756 48.379 23.547 1.00 40.46 29 ASP B C 1
ATOM 1487 O O . ASP B 1 41 ? 54.441 48.316 22.539 1.00 40.40 29 ASP B O 1
ATOM 1492 N N . LEU B 1 42 ? 52.474 48.750 23.528 1.00 37.72 30 LEU B N 1
ATOM 1493 C CA . LEU B 1 42 ? 51.812 49.073 22.260 1.00 39.33 30 LEU B CA 1
ATOM 1494 C C . LEU B 1 42 ? 52.383 50.402 21.683 1.00 40.53 30 LEU B C 1
ATOM 1495 O O . LEU B 1 42 ? 52.564 50.516 20.477 1.00 40.26 30 LEU B O 1
ATOM 1500 N N . LEU B 1 43 ? 52.644 51.374 22.557 1.00 40.57 31 LEU B N 1
ATOM 1501 C CA . LEU B 1 43 ? 53.340 52.638 22.212 1.00 42.08 31 LEU B CA 1
ATOM 1502 C C . LEU B 1 43 ? 54.705 52.380 21.558 1.00 42.77 31 LEU B C 1
ATOM 1503 O O . LEU B 1 43 ? 55.057 53.026 20.574 1.00 42.13 31 LEU B O 1
ATOM 1508 N N . GLU B 1 44 ? 55.477 51.454 22.118 1.00 42.14 32 GLU B N 1
ATOM 1509 C CA . GLU B 1 44 ? 56.790 51.098 21.541 1.00 42.90 32 GLU B CA 1
ATOM 1510 C C . GLU B 1 44 ? 56.622 50.402 20.202 1.00 39.77 32 GLU B C 1
ATOM 1511 O O . GLU B 1 44 ? 57.334 50.723 19.257 1.00 38.08 32 GLU B O 1
ATOM 1517 N N . TRP B 1 45 ? 55.593 49.559 20.065 1.00 39.45 33 TRP B N 1
ATOM 1518 C CA . TRP B 1 45 ? 55.324 48.875 18.793 1.00 37.50 33 TRP B CA 1
ATOM 1519 C C . TRP B 1 45 ? 54.871 49.859 17.701 1.00 40.76 33 TRP B C 1
ATOM 1520 O O . TRP B 1 45 ? 55.366 49.852 16.582 1.00 39.66 33 TRP B O 1
ATOM 1531 N N . VAL B 1 46 ? 53.946 50.740 18.035 1.00 39.24 34 VAL B N 1
ATOM 1532 C CA . VAL B 1 46 ? 53.492 51.745 17.084 1.00 39.20 34 VAL B CA 1
ATOM 1533 C C . VAL B 1 46 ? 54.645 52.653 16.657 1.00 41.76 34 VAL B C 1
ATOM 1534 O O . VAL B 1 46 ? 54.824 52.913 15.453 1.00 44.15 34 VAL B O 1
ATOM 1538 N N . SER B 1 47 ? 55.432 53.110 17.632 1.00 40.57 35 SER B N 1
ATOM 1539 C CA A SER B 1 47 ? 56.609 53.942 17.365 0.50 41.25 35 SER B CA 1
ATOM 1540 C CA B SER B 1 47 ? 56.647 53.918 17.396 0.50 40.75 35 SER B CA 1
ATOM 1541 C C . SER B 1 47 ? 57.633 53.279 16.410 1.00 42.33 35 SER B C 1
ATOM 1542 O O . SER B 1 47 ? 58.238 53.970 15.569 1.00 40.81 35 SER B O 1
ATOM 1547 N N . PHE B 1 48 ? 57.824 51.968 16.535 1.00 41.33 36 PHE B N 1
ATOM 1548 C CA A PHE B 1 48 ? 58.781 51.268 15.682 0.50 41.49 36 PHE B CA 1
ATOM 1549 C CA B PHE B 1 48 ? 58.784 51.257 15.707 0.50 42.14 36 PHE B CA 1
ATOM 1550 C C . PHE B 1 48 ? 58.249 51.017 14.286 1.00 41.95 36 PHE B C 1
ATOM 1551 O O . PHE B 1 48 ? 59.036 50.844 13.363 1.00 45.93 36 PHE B O 1
ATOM 1566 N N . ASN B 1 49 ? 56.927 51.029 14.116 1.00 40.65 37 ASN B N 1
ATOM 1567 C CA . ASN B 1 49 ? 56.264 50.716 12.818 1.00 41.34 37 ASN B CA 1
ATOM 1568 C C . ASN B 1 49 ? 55.514 51.892 12.201 1.00 41.97 37 ASN B C 1
ATOM 1569 O O . ASN B 1 49 ? 54.493 51.719 11.497 1.00 41.73 37 ASN B O 1
ATOM 1574 N N . LEU B 1 50 ? 55.983 53.105 12.463 1.00 43.93 38 LEU B N 1
ATOM 1575 C CA . LEU B 1 50 ? 55.206 54.280 12.065 1.00 46.44 38 LEU B CA 1
ATOM 1576 C C . LEU B 1 50 ? 55.069 54.444 10.536 1.00 48.48 38 LEU B C 1
ATOM 1577 O O . LEU B 1 50 ? 54.005 54.833 10.042 1.00 51.29 38 LEU B O 1
ATOM 1582 N N . GLY B 1 51 ? 56.144 54.177 9.799 1.00 46.73 39 GLY B N 1
ATOM 1583 C CA . GLY B 1 51 ? 56.153 54.382 8.356 1.00 46.88 39 GLY B CA 1
ATOM 1584 C C . GLY B 1 51 ? 54.987 53.679 7.706 1.00 46.32 39 GLY B C 1
ATOM 1585 O O . GLY B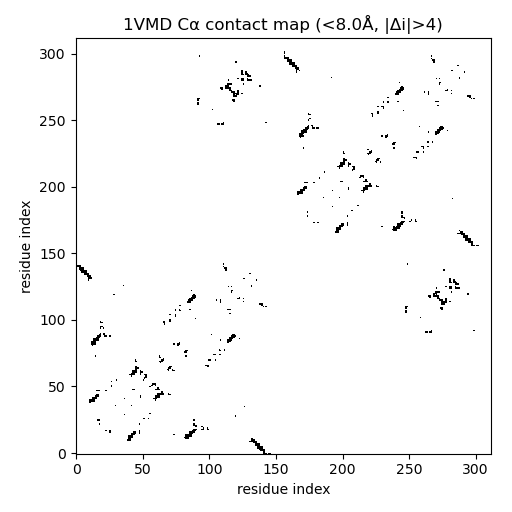 1 51 ? 54.285 54.244 6.870 1.00 50.09 39 GLY B O 1
ATOM 1586 N N . THR B 1 52 ? 54.756 52.451 8.124 1.00 45.08 40 THR B N 1
ATOM 1587 C CA . THR B 1 52 ? 53.646 51.667 7.631 1.00 45.35 40 THR B CA 1
ATOM 1588 C C . THR B 1 52 ? 52.300 52.063 8.219 1.00 44.44 40 THR B C 1
ATOM 1589 O O . THR B 1 52 ? 51.325 52.137 7.493 1.00 47.60 40 THR B O 1
ATOM 1593 N N . LEU B 1 53 ? 52.237 52.313 9.517 1.00 44.28 41 LEU B N 1
ATOM 1594 C CA . LEU B 1 53 ? 50.942 52.651 10.133 1.00 47.24 41 LEU B CA 1
ATOM 1595 C C . LEU B 1 53 ? 50.413 53.998 9.678 1.00 46.32 41 LEU B C 1
ATOM 1596 O O . LEU B 1 53 ? 49.196 54.198 9.657 1.00 44.97 41 LEU B O 1
ATOM 1601 N N . SER B 1 54 ? 51.324 54.903 9.293 1.00 45.80 42 SER B N 1
ATOM 1602 C CA . SER B 1 54 ? 50.936 56.217 8.816 1.00 47.49 42 SER B CA 1
ATOM 1603 C C . SER B 1 54 ? 50.181 56.179 7.462 1.00 47.88 42 SER B C 1
ATOM 1604 O O . SER B 1 54 ? 49.499 57.149 7.107 1.00 48.32 42 SER B O 1
ATOM 1607 N N . LYS B 1 55 ? 50.299 55.076 6.719 1.00 47.98 43 LYS B N 1
ATOM 1608 C CA . LYS B 1 55 ? 49.518 54.859 5.481 1.00 47.33 43 LYS B CA 1
ATOM 1609 C C . LYS B 1 55 ? 48.058 54.503 5.721 1.00 45.06 43 LYS B C 1
ATOM 1610 O O . LYS B 1 55 ? 47.289 54.441 4.747 1.00 43.40 43 LYS B O 1
ATOM 1616 N N . HIS B 1 56 ? 47.680 54.235 6.981 1.00 42.47 44 HIS B N 1
ATOM 1617 C CA . HIS B 1 56 ? 46.346 53.709 7.311 1.00 42.33 44 HIS B CA 1
ATOM 1618 C C . HIS B 1 56 ? 45.572 54.641 8.242 1.00 42.39 44 HIS B C 1
ATOM 1619 O O . HIS B 1 56 ? 46.123 55.616 8.715 1.00 41.83 44 HIS B O 1
ATOM 1626 N N . GLU B 1 57 ? 44.294 54.349 8.476 1.00 41.72 45 GLU B N 1
ATOM 1627 C CA . GLU B 1 57 ? 4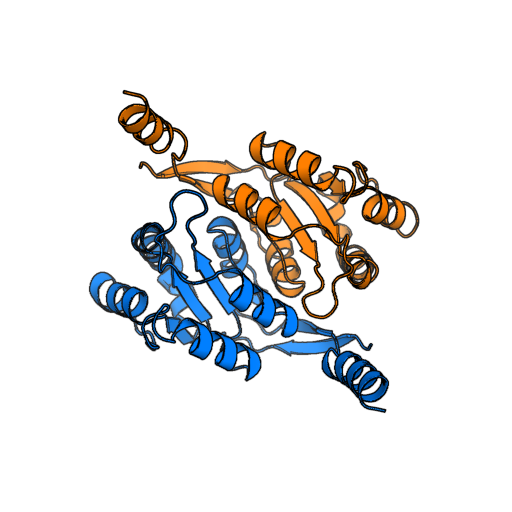3.445 55.158 9.369 1.00 42.49 45 GLU B CA 1
ATOM 1628 C C . GLU B 1 57 ? 43.445 54.458 10.704 1.00 38.32 45 GLU B C 1
ATOM 1629 O O . GLU B 1 57 ? 43.153 53.267 10.779 1.00 37.92 45 GLU B O 1
ATOM 1635 N N . LEU B 1 58 ? 43.767 55.205 11.748 1.00 36.38 46 LEU B N 1
ATOM 1636 C CA . LEU B 1 58 ? 43.988 54.686 13.084 1.00 40.14 46 LEU B CA 1
ATOM 1637 C C . LEU B 1 58 ? 42.910 55.163 14.085 1.00 40.66 46 LEU B C 1
ATOM 1638 O O . LEU B 1 58 ? 42.547 56.344 14.133 1.00 41.45 46 LEU B O 1
ATOM 1643 N N . TYR B 1 59 ? 42.472 54.222 14.897 1.00 41.14 47 TYR B N 1
ATOM 1644 C CA . TYR B 1 59 ? 41.406 54.387 15.891 1.00 42.51 47 TYR B CA 1
ATOM 1645 C C . TYR B 1 59 ? 41.877 53.792 17.186 1.00 39.75 47 TYR B C 1
ATOM 1646 O O . TYR B 1 59 ? 42.608 52.805 17.173 1.00 41.96 47 TYR B O 1
ATOM 1655 N N . ALA B 1 60 ? 41.442 54.374 18.303 1.00 37.89 48 ALA B N 1
ATOM 1656 C CA . ALA B 1 60 ? 41.808 53.842 19.615 1.00 38.10 48 ALA B CA 1
ATOM 1657 C C . ALA B 1 60 ? 40.797 54.189 20.704 1.00 39.32 48 ALA B C 1
ATOM 1658 O O . ALA B 1 60 ? 40.097 55.169 20.600 1.00 35.73 48 ALA B O 1
ATOM 1660 N N . THR B 1 61 ? 40.700 53.321 21.718 1.00 39.57 49 THR B N 1
ATOM 1661 C CA . THR B 1 61 ? 39.963 53.603 22.935 1.00 41.79 49 THR B CA 1
ATOM 1662 C C . THR B 1 61 ? 40.578 54.842 23.612 1.00 42.05 49 THR B C 1
ATOM 1663 O O . THR B 1 61 ? 41.718 55.213 23.312 1.00 42.58 49 THR B O 1
ATOM 1667 N N . GLY B 1 62 ? 39.822 55.452 24.527 1.00 40.74 50 GLY B N 1
ATOM 1668 C CA . GLY B 1 62 ? 40.115 56.796 25.037 1.00 40.17 50 GLY B CA 1
ATOM 1669 C C . GLY B 1 62 ? 41.548 57.071 25.488 1.00 42.84 50 GLY B C 1
ATOM 1670 O O . GLY B 1 62 ? 42.173 58.039 25.027 1.00 37.17 50 GLY B O 1
ATOM 1671 N N . THR B 1 63 ? 42.052 56.234 26.402 1.00 42.43 51 THR B N 1
ATOM 1672 C CA . THR B 1 63 ? 43.298 56.542 27.106 1.00 43.62 51 THR B CA 1
ATOM 1673 C C . THR B 1 63 ? 44.493 56.105 26.273 1.00 43.27 51 THR B C 1
ATOM 1674 O O . THR B 1 63 ? 45.456 56.857 26.135 1.00 42.43 51 THR B O 1
ATOM 1678 N N . THR B 1 64 ? 44.413 54.906 25.681 1.00 41.89 52 THR B N 1
ATOM 1679 C CA . THR B 1 64 ? 45.413 54.488 24.692 1.00 42.09 52 THR B CA 1
ATOM 1680 C C . THR B 1 64 ? 45.564 55.541 23.554 1.00 42.10 52 THR B C 1
ATOM 1681 O O . THR B 1 64 ? 46.683 55.890 23.150 1.00 41.83 52 THR B O 1
ATOM 1685 N N . GLY B 1 65 ? 44.456 56.070 23.038 1.00 41.99 53 GLY B N 1
ATOM 1686 C CA . GLY B 1 65 ? 44.551 57.103 21.976 1.00 41.14 53 GLY B CA 1
ATOM 1687 C C . GLY B 1 65 ? 45.228 58.404 22.405 1.00 43.89 53 GLY B C 1
ATOM 1688 O O . GLY B 1 65 ? 46.014 58.983 21.647 1.00 43.94 53 GLY B O 1
ATOM 1689 N N . ALA B 1 66 ? 44.881 58.932 23.583 1.00 42.00 54 ALA B N 1
ATOM 1690 C CA . ALA B 1 66 ? 45.530 60.160 24.099 1.00 39.37 54 ALA B CA 1
ATOM 1691 C C . ALA B 1 66 ? 47.014 59.985 24.241 1.00 39.03 54 ALA B C 1
ATOM 1692 O O . ALA B 1 66 ? 47.783 60.916 23.983 1.00 38.26 54 ALA B O 1
ATOM 1694 N N . LEU B 1 67 ? 47.408 58.807 24.711 1.00 39.60 55 LEU B N 1
ATOM 1695 C CA . LEU B 1 67 ? 48.807 58.478 24.947 1.00 43.50 55 LEU B CA 1
ATOM 1696 C C . LEU B 1 67 ? 49.605 58.455 23.632 1.00 42.94 55 LEU B C 1
ATOM 1697 O O . LEU B 1 67 ? 50.754 58.890 23.564 1.00 39.82 55 LEU B O 1
ATOM 1702 N N . LEU B 1 68 ? 48.984 57.904 22.600 1.00 41.75 56 LEU B N 1
ATOM 1703 C CA . LEU B 1 68 ? 49.575 57.904 21.281 1.00 42.29 56 LEU B CA 1
ATOM 1704 C C . LEU B 1 68 ? 49.678 59.323 20.706 1.00 41.26 56 LEU B C 1
ATOM 1705 O O . LEU B 1 68 ? 50.692 59.681 20.106 1.00 40.26 56 LEU B O 1
ATOM 1710 N N . GLN B 1 69 ? 48.641 60.131 20.879 1.00 42.98 57 GLN B N 1
ATOM 1711 C CA . GLN B 1 69 ? 48.704 61.513 20.413 1.00 44.73 57 GLN B CA 1
ATOM 1712 C C . GLN B 1 69 ? 49.801 62.245 21.162 1.00 42.25 57 GLN B C 1
ATOM 1713 O O . GLN B 1 69 ? 50.630 62.913 20.572 1.00 42.15 57 GLN B O 1
ATOM 1719 N N . GLU B 1 70 ? 49.815 62.122 22.476 1.00 41.85 58 GLU B N 1
ATOM 1720 C CA A GLU B 1 70 ? 50.768 62.867 23.293 0.50 41.90 58 GLU B CA 1
ATOM 1721 C CA B GLU B 1 70 ? 50.779 62.878 23.257 0.50 41.48 58 GLU B CA 1
ATOM 1722 C C . GLU B 1 70 ? 52.209 62.468 22.940 1.00 43.63 58 GLU B C 1
ATOM 1723 O O . GLU B 1 70 ? 53.032 63.299 22.592 1.00 43.28 58 GLU B O 1
ATOM 1734 N N . LYS B 1 71 ? 52.498 61.181 23.036 1.00 48.03 59 LYS B N 1
ATOM 1735 C CA . LYS B 1 71 ? 53.885 60.685 22.894 1.00 48.54 59 LYS B CA 1
ATOM 1736 C C . LYS B 1 71 ? 54.425 60.638 21.464 1.00 45.75 59 LYS B C 1
ATOM 1737 O O . LYS B 1 71 ? 55.624 60.739 21.249 1.00 47.50 59 LYS B O 1
ATOM 1743 N N . LEU B 1 72 ? 53.567 60.472 20.481 1.00 44.41 60 LEU B N 1
ATOM 1744 C CA . LEU B 1 72 ? 54.058 60.306 19.123 1.00 44.22 60 LEU B CA 1
ATOM 1745 C C . LEU B 1 72 ? 53.544 61.345 18.164 1.00 44.50 60 LEU B C 1
ATOM 1746 O O . LEU B 1 72 ? 53.961 61.368 17.015 1.00 43.16 60 LEU B O 1
ATOM 1751 N N . GLY B 1 73 ? 52.659 62.232 18.616 1.00 45.46 61 GLY B N 1
ATOM 1752 C CA . GLY B 1 73 ? 52.061 63.207 17.699 1.00 47.27 61 GLY B CA 1
ATOM 1753 C C . GLY B 1 73 ? 51.250 62.512 16.611 1.00 47.88 61 GLY B C 1
ATOM 1754 O O . GLY B 1 73 ? 51.070 63.029 15.514 1.00 47.42 61 GLY B O 1
ATOM 1755 N N . LEU B 1 74 ? 50.734 61.339 16.927 1.00 48.01 62 LEU B N 1
ATOM 1756 C CA . LEU B 1 74 ? 50.002 60.576 15.950 1.00 51.99 62 LEU B CA 1
ATOM 1757 C C . LEU B 1 74 ? 48.535 61.037 15.846 1.00 50.67 62 LEU B C 1
ATOM 1758 O O . LEU B 1 74 ? 47.873 61.302 16.851 1.00 46.16 62 LEU B O 1
ATOM 1763 N N . LYS B 1 75 ? 48.057 61.107 14.614 1.00 50.65 63 LYS B N 1
ATOM 1764 C CA . LYS B 1 75 ? 46.680 61.442 14.276 1.00 54.99 63 LYS B CA 1
ATOM 1765 C C . LYS B 1 75 ? 45.798 60.186 14.456 1.00 55.19 63 LYS B C 1
ATOM 1766 O O . LYS B 1 75 ? 45.673 59.352 13.552 1.00 59.89 63 LYS B O 1
ATOM 1772 N N . VAL B 1 76 ? 45.229 60.013 15.641 1.00 51.45 64 VAL B N 1
ATOM 1773 C CA . VAL B 1 76 ? 44.410 58.827 15.927 1.00 48.79 64 VAL B CA 1
ATOM 1774 C C . VAL B 1 76 ? 43.012 59.331 16.287 1.00 46.53 64 VAL B C 1
ATOM 1775 O O . VAL B 1 76 ? 42.877 60.376 16.988 1.00 43.02 64 VAL B O 1
ATOM 1779 N N . HIS B 1 77 ? 41.980 58.655 15.754 1.00 43.12 65 HIS B N 1
ATOM 1780 C CA . HIS B 1 77 ? 40.603 58.935 16.149 1.00 43.15 65 HIS B CA 1
ATOM 1781 C C . HIS B 1 77 ? 40.332 58.299 17.525 1.00 42.36 65 HIS B C 1
ATOM 1782 O O . HIS B 1 77 ? 40.394 57.080 17.671 1.00 41.36 65 HIS B O 1
ATOM 1789 N N . ARG B 1 78 ? 40.031 59.136 18.526 1.00 43.12 66 ARG B N 1
ATOM 1790 C CA . ARG B 1 78 ? 39.856 58.693 19.897 1.00 44.79 66 ARG B CA 1
ATOM 1791 C C . ARG B 1 78 ? 38.398 58.352 20.150 1.00 42.82 66 ARG B C 1
ATOM 1792 O O . ARG B 1 78 ? 37.527 59.168 19.920 1.00 42.74 66 ARG B O 1
ATOM 1800 N N . LEU B 1 79 ? 38.169 57.183 20.709 1.00 41.41 67 LEU B N 1
ATOM 1801 C CA . LEU B 1 79 ? 36.836 56.757 21.131 1.00 41.13 67 LEU B CA 1
ATOM 1802 C C . LEU B 1 79 ? 36.736 56.905 22.645 1.00 39.44 67 LEU B C 1
ATOM 1803 O O . LEU B 1 79 ? 37.667 57.370 23.263 1.00 37.01 67 LEU B O 1
ATOM 1808 N N . LYS B 1 80 ? 35.597 56.549 23.232 1.00 37.31 68 LYS B N 1
ATOM 1809 C CA . LYS B 1 80 ? 35.468 56.475 24.682 1.00 39.64 68 LYS B CA 1
ATOM 1810 C C . LYS B 1 80 ? 36.472 55.529 25.333 1.00 37.39 68 LYS B C 1
ATOM 1811 O O . LYS B 1 80 ? 36.983 54.597 24.709 1.00 36.25 68 LYS B O 1
ATOM 1817 N N . SER B 1 81 ? 36.736 55.769 26.607 1.00 38.72 69 SER B N 1
ATOM 1818 C CA A SER B 1 81 ? 37.467 54.820 27.471 0.50 37.74 69 SER B CA 1
ATOM 1819 C CA B SER B 1 81 ? 37.525 54.808 27.385 0.50 38.76 69 SER B CA 1
ATOM 1820 C C . SER B 1 81 ? 36.903 53.409 27.247 1.00 38.24 69 SER B C 1
ATOM 1821 O O . SER B 1 81 ? 35.684 53.231 27.260 1.00 37.32 69 SER B O 1
ATOM 1826 N N . GLY B 1 82 ? 37.765 52.420 27.076 1.00 37.21 70 GLY B N 1
ATOM 1827 C CA . GLY B 1 82 ? 37.344 51.090 26.786 1.00 36.96 70 GLY B CA 1
ATOM 1828 C C . GLY B 1 82 ? 36.323 50.527 27.744 1.00 36.71 70 GLY B C 1
ATOM 1829 O O . GLY B 1 82 ? 35.304 50.036 27.306 1.00 36.20 70 GLY B O 1
ATOM 1830 N N . PRO B 1 83 ? 36.600 50.594 29.068 1.00 40.97 71 PRO B N 1
ATOM 1831 C CA . PRO B 1 83 ? 35.645 50.126 30.104 1.00 37.77 71 PRO B CA 1
ATOM 1832 C C . PRO B 1 83 ? 34.385 50.935 30.312 1.00 40.02 71 PRO B C 1
ATOM 1833 O O . PRO B 1 83 ? 33.517 50.521 31.053 1.00 40.78 71 PRO B O 1
ATOM 1837 N N . LEU B 1 84 ? 34.279 52.087 29.688 1.00 36.87 72 LEU B N 1
ATOM 1838 C CA . LEU B 1 84 ? 33.119 52.881 29.803 1.00 35.60 72 LEU B CA 1
ATOM 1839 C C . LEU B 1 84 ? 32.354 52.941 28.465 1.00 33.73 72 LEU B C 1
ATOM 1840 O O . LEU B 1 84 ? 31.588 53.868 28.218 1.00 38.35 72 LEU B O 1
ATOM 1845 N N . GLY B 1 85 ? 32.543 51.953 27.605 1.00 37.39 73 GLY B N 1
ATOM 1846 C CA . GLY B 1 85 ? 31.761 51.851 26.366 1.00 36.40 73 GLY B CA 1
ATOM 1847 C C . GLY B 1 85 ? 32.543 51.905 25.074 1.00 35.30 73 GLY B C 1
ATOM 1848 O O . GLY B 1 85 ? 31.991 51.641 24.022 1.00 33.91 73 GLY B O 1
ATOM 1849 N N . GLY B 1 86 ? 33.826 52.223 25.152 1.00 37.25 74 GLY B N 1
ATOM 1850 C CA . GLY B 1 86 ? 34.673 52.259 23.946 1.00 35.67 74 GLY B CA 1
ATOM 1851 C C . GLY B 1 86 ? 34.813 50.914 23.322 1.00 37.25 74 GLY B C 1
ATOM 1852 O O . GLY B 1 86 ? 34.933 50.804 22.102 1.00 39.36 74 GLY B O 1
ATOM 1853 N N . ASP B 1 87 ? 34.817 49.869 24.151 1.00 36.89 75 ASP B N 1
ATOM 1854 C CA . ASP B 1 87 ? 34.902 48.499 23.628 1.00 38.99 75 ASP B CA 1
ATOM 1855 C C . ASP B 1 87 ? 33.712 48.137 22.742 1.00 39.51 75 ASP B C 1
ATOM 1856 O O . ASP B 1 87 ? 33.879 47.582 21.669 1.00 41.25 75 ASP B O 1
ATOM 1861 N N . GLN B 1 88 ? 32.526 48.513 23.184 1.00 37.86 76 GLN B N 1
ATOM 1862 C CA . GLN B 1 88 ? 31.326 48.302 22.426 1.00 40.24 76 GLN B CA 1
ATOM 1863 C C . GLN B 1 88 ? 31.229 49.225 21.190 1.00 38.15 76 GLN B C 1
ATOM 1864 O O . GLN B 1 88 ? 30.711 48.811 20.166 1.00 40.12 76 GLN B O 1
ATOM 1870 N N . GLN B 1 89 ? 31.723 50.462 21.287 1.00 39.16 77 GLN B N 1
ATOM 1871 C CA . GLN B 1 89 ? 31.812 51.325 20.101 1.00 38.94 77 GLN B CA 1
ATOM 1872 C C . GLN B 1 89 ? 32.632 50.641 19.018 1.00 38.38 77 GLN B C 1
ATOM 1873 O O . GLN B 1 89 ? 32.254 50.675 17.832 1.00 39.18 77 GLN B O 1
ATOM 1879 N N . ILE B 1 90 ? 33.790 50.119 19.398 1.00 35.87 78 ILE B N 1
ATOM 1880 C CA . ILE B 1 90 ? 34.666 49.412 18.471 1.00 38.00 78 ILE B CA 1
ATOM 1881 C C . ILE B 1 90 ? 34.011 48.121 17.897 1.00 35.92 78 ILE B C 1
ATOM 1882 O O . ILE B 1 90 ? 34.158 47.790 16.711 1.00 36.02 78 ILE B O 1
ATOM 1887 N N . GLY B 1 91 ? 33.319 47.375 18.745 1.00 37.64 79 GLY B N 1
ATOM 1888 C CA . GLY B 1 91 ? 32.599 46.183 18.295 1.00 37.26 79 GLY B CA 1
ATOM 1889 C C . GLY B 1 91 ? 31.491 46.492 17.313 1.00 36.19 79 GLY B C 1
ATOM 1890 O O . GLY B 1 91 ? 31.359 45.811 16.266 1.00 38.70 79 GLY B O 1
ATOM 1891 N N . ALA B 1 92 ? 30.699 47.513 17.634 1.00 35.32 80 ALA B N 1
ATOM 1892 C CA . ALA B 1 92 ? 29.734 48.059 16.679 1.00 35.44 80 ALA B CA 1
ATOM 1893 C C . ALA B 1 92 ? 30.371 48.487 15.351 1.00 35.63 80 ALA B C 1
ATOM 1894 O O . ALA B 1 92 ? 29.846 48.194 14.283 1.00 35.99 80 ALA B O 1
ATOM 1896 N N . MET B 1 93 ? 31.480 49.207 15.411 1.00 36.10 81 MET B N 1
ATOM 1897 C CA . MET B 1 93 ? 32.166 49.628 14.187 1.00 36.85 81 MET B CA 1
ATOM 1898 C C . MET B 1 93 ? 32.716 48.470 13.350 1.00 38.68 81 MET B C 1
ATOM 1899 O O . MET B 1 93 ? 32.628 48.508 12.115 1.00 37.63 81 MET B O 1
ATOM 1904 N N . ILE B 1 94 ? 33.258 47.437 13.993 1.00 38.68 82 ILE B N 1
ATOM 1905 C CA . ILE B 1 94 ? 33.622 46.188 13.253 1.00 37.93 82 ILE B CA 1
ATOM 1906 C C . ILE B 1 94 ? 32.402 45.613 12.486 1.00 37.73 82 ILE B C 1
ATOM 1907 O O . ILE B 1 94 ? 32.473 45.315 11.297 1.00 37.50 82 ILE B O 1
ATOM 1912 N N . ALA B 1 95 ? 31.279 45.454 13.174 1.00 38.89 83 ALA B N 1
ATOM 1913 C CA . ALA B 1 95 ? 30.078 44.868 12.573 1.00 38.50 83 ALA B CA 1
ATOM 1914 C C . ALA B 1 95 ? 29.524 45.731 11.436 1.00 40.92 83 ALA B C 1
ATOM 1915 O O . ALA B 1 95 ? 28.946 45.230 10.468 1.00 37.85 83 ALA B O 1
ATOM 1917 N N . GLU B 1 96 ? 29.697 47.044 11.580 1.00 41.20 84 GLU B N 1
ATOM 1918 C CA . GLU B 1 96 ? 29.286 48.006 10.571 1.00 40.78 84 GLU B CA 1
ATOM 1919 C C . GLU B 1 96 ? 30.294 48.129 9.384 1.00 40.42 84 GLU B C 1
ATOM 1920 O O . GLU B 1 96 ? 30.038 48.864 8.462 1.00 39.49 84 GLU B O 1
ATOM 1926 N N . GLY B 1 97 ? 31.416 47.421 9.411 1.00 38.90 85 GLY B N 1
ATOM 1927 C CA . GLY B 1 97 ? 32.418 47.549 8.361 1.00 39.17 85 GLY B CA 1
ATOM 1928 C C . GLY B 1 97 ? 33.297 48.785 8.468 1.00 37.89 85 GLY B C 1
ATOM 1929 O O . GLY B 1 97 ? 33.967 49.092 7.518 1.00 41.40 85 GLY B O 1
ATOM 1930 N N . LYS B 1 98 ? 33.275 49.493 9.611 1.00 38.46 86 LYS B N 1
ATOM 1931 C CA . LYS B 1 98 ? 34.067 50.716 9.837 1.00 39.92 86 LYS B CA 1
ATOM 1932 C C . LYS B 1 98 ? 35.479 50.508 10.407 1.00 41.21 86 LYS B C 1
ATOM 1933 O O . LYS B 1 98 ? 36.298 51.452 10.405 1.00 39.92 86 LYS B O 1
ATOM 1939 N N . ILE B 1 99 ? 35.725 49.307 10.922 1.00 39.84 87 ILE B N 1
ATOM 1940 C CA . ILE B 1 99 ? 37.021 48.857 11.355 1.00 40.56 87 ILE B CA 1
ATOM 1941 C C . ILE B 1 99 ? 37.251 47.515 10.668 1.00 42.95 87 ILE B C 1
ATOM 1942 O O . ILE B 1 99 ? 36.384 46.638 10.720 1.00 46.64 87 ILE B O 1
ATOM 1947 N N . ASP B 1 100 ? 38.418 47.347 10.048 1.00 43.20 88 ASP B N 1
ATOM 1948 C CA . ASP B 1 100 ? 38.770 46.066 9.393 1.00 43.05 88 ASP B CA 1
ATOM 1949 C C . ASP B 1 100 ? 40.101 45.394 9.805 1.00 40.72 88 ASP B C 1
ATOM 1950 O O . ASP B 1 100 ? 40.502 44.422 9.170 1.00 37.86 88 ASP B O 1
ATOM 1955 N N . VAL B 1 101 ? 40.735 45.894 10.881 1.00 41.58 89 VAL B N 1
ATOM 1956 C CA . VAL B 1 101 ? 41.914 45.251 11.550 1.00 40.91 89 VAL B CA 1
ATOM 1957 C C . VAL B 1 101 ? 41.825 45.597 13.021 1.00 41.80 89 VAL B C 1
ATOM 1958 O O . VAL B 1 101 ? 41.576 46.752 13.364 1.00 41.75 89 VAL B O 1
ATOM 1962 N N . LEU B 1 102 ? 41.994 44.601 13.896 1.00 42.55 90 LEU B N 1
ATOM 1963 C CA . LEU B 1 102 ? 42.039 44.822 15.338 1.00 40.68 90 LEU B CA 1
ATOM 1964 C C . LEU B 1 102 ? 43.426 44.406 15.912 1.00 40.98 90 LEU B C 1
ATOM 1965 O O . LEU B 1 102 ? 43.902 43.262 15.731 1.00 38.14 90 LEU B O 1
ATOM 1970 N N . ILE B 1 103 ? 44.098 45.372 16.536 1.00 39.18 91 ILE B N 1
ATOM 1971 C CA . ILE B 1 103 ? 45.352 45.124 17.272 1.00 39.85 91 ILE B CA 1
ATOM 1972 C C . ILE B 1 103 ? 45.060 45.359 18.744 1.00 38.30 91 ILE B C 1
ATOM 1973 O O . ILE B 1 103 ? 44.877 46.504 19.151 1.00 38.46 91 ILE B O 1
ATOM 1978 N N . PHE B 1 104 ? 45.107 44.281 19.527 1.00 40.24 92 PHE B N 1
ATOM 1979 C CA . PHE B 1 104 ? 44.766 44.299 20.951 1.00 40.55 92 PHE B CA 1
ATOM 1980 C C . PHE B 1 104 ? 45.872 43.588 21.771 1.00 40.92 92 PHE B C 1
ATOM 1981 O O . PHE B 1 104 ? 45.917 42.360 21.821 1.00 41.07 92 PHE B O 1
ATOM 1989 N N . PHE B 1 105 ? 46.714 44.372 22.451 1.00 40.44 93 PHE B N 1
ATOM 1990 C CA . PHE B 1 105 ? 47.702 43.818 23.402 1.00 41.07 93 PHE B CA 1
ATOM 1991 C C . PHE B 1 105 ? 47.069 43.730 24.783 1.00 39.91 93 PHE B C 1
ATOM 1992 O O . PHE B 1 105 ? 46.664 44.746 25.356 1.00 42.54 93 PHE B O 1
ATOM 2000 N N . TRP B 1 106 ? 47.023 42.518 25.330 1.00 38.99 94 TRP B N 1
ATOM 2001 C CA . TRP B 1 106 ? 46.303 42.228 26.558 1.00 36.43 94 TRP B CA 1
ATOM 2002 C C . TRP B 1 106 ? 47.200 41.553 27.608 1.00 39.08 94 TRP B C 1
ATOM 2003 O O . TRP B 1 106 ? 48.322 41.102 27.315 1.00 36.43 94 TRP B O 1
ATOM 2014 N N . ASP B 1 107 ? 46.724 41.533 28.840 1.00 38.03 95 ASP B N 1
ATOM 2015 C CA . ASP B 1 107 ? 47.493 41.049 29.993 1.00 38.91 95 ASP B CA 1
ATOM 2016 C C . ASP B 1 107 ? 47.008 39.627 30.334 1.00 40.05 95 ASP B C 1
ATOM 2017 O O . ASP B 1 107 ? 45.912 39.471 30.875 1.00 36.82 95 ASP B O 1
ATOM 2022 N N . PRO B 1 108 ? 47.816 38.594 30.017 1.00 41.17 96 PRO B N 1
ATOM 2023 C CA . PRO B 1 108 ? 47.359 37.231 30.285 1.00 40.91 96 PRO B CA 1
ATOM 2024 C C . PRO B 1 108 ? 47.619 36.755 31.716 1.00 43.02 96 PRO B C 1
ATOM 2025 O O . PRO B 1 108 ? 47.206 35.629 32.061 1.00 41.12 96 PRO B O 1
ATOM 2029 N N . LEU B 1 109 ? 48.323 37.561 32.522 1.00 41.96 97 LEU B N 1
ATOM 2030 C CA . LEU B 1 109 ? 48.727 37.156 33.868 1.00 42.43 97 LEU B CA 1
ATOM 2031 C C . LEU B 1 109 ? 48.000 37.862 35.003 1.00 42.64 97 LEU B C 1
ATOM 2032 O O . LEU B 1 109 ? 47.503 37.217 35.915 1.00 40.30 97 LEU B O 1
ATOM 2037 N N . GLU B 1 110 ? 47.952 39.190 34.957 1.00 43.45 98 GLU B N 1
ATOM 2038 C CA . GLU B 1 110 ? 47.506 40.001 36.087 1.00 44.59 98 GLU B CA 1
ATOM 2039 C C . GLU B 1 110 ? 46.524 41.089 35.632 1.00 45.09 98 GLU B C 1
ATOM 2040 O O . GLU B 1 110 ? 46.632 42.233 36.056 1.00 48.10 98 GLU B O 1
ATOM 2046 N N . PRO B 1 111 ? 45.511 40.733 34.882 1.00 45.01 99 PRO B N 1
ATOM 2047 C CA . PRO B 1 111 ? 44.647 41.829 34.432 1.00 48.49 99 PRO B CA 1
ATOM 2048 C C . PRO B 1 111 ? 43.929 42.538 35.607 1.00 49.64 99 PRO B C 1
ATOM 2049 O O . PRO B 1 111 ? 43.524 41.891 36.576 1.00 49.97 99 PRO B O 1
ATOM 2053 N N . GLN B 1 112 ? 43.830 43.867 35.500 1.00 52.26 100 GLN B N 1
ATOM 2054 C CA . GLN B 1 112 ? 42.973 44.704 36.351 1.00 49.16 100 GLN B CA 1
ATOM 2055 C C . GLN B 1 112 ? 41.493 44.270 36.210 1.00 47.22 100 GLN B C 1
ATOM 2056 O O . GLN B 1 112 ? 41.030 43.711 35.176 1.00 41.45 100 GLN B O 1
ATOM 2062 N N . ALA B 1 113 ? 40.720 44.611 37.224 1.00 45.94 101 ALA B N 1
ATOM 2063 C CA . ALA B 1 113 ? 39.288 44.275 37.241 1.00 46.98 101 ALA B CA 1
ATOM 2064 C C . ALA B 1 113 ? 38.486 44.913 36.088 1.00 43.81 101 ALA B C 1
ATOM 2065 O O . ALA B 1 113 ? 37.487 44.365 35.596 1.00 44.69 101 ALA B O 1
ATOM 2067 N N . HIS B 1 114 ? 38.946 46.068 35.643 1.00 43.59 102 HIS B N 1
ATOM 2068 C CA . HIS B 1 114 ? 38.262 46.839 34.629 1.00 42.70 102 HIS B CA 1
ATOM 2069 C C . HIS B 1 114 ? 38.848 46.607 33.239 1.00 42.31 102 HIS B C 1
ATOM 2070 O O . HIS B 1 114 ? 38.369 47.162 32.225 1.00 41.01 102 HIS B O 1
ATOM 2077 N N . ASP B 1 115 ? 39.911 45.822 33.172 1.00 40.83 103 ASP B N 1
ATOM 2078 C CA . ASP B 1 115 ? 40.592 45.667 31.903 1.00 42.94 103 ASP B CA 1
ATOM 2079 C C . ASP B 1 115 ? 39.580 45.150 30.857 1.00 42.80 103 ASP B C 1
ATOM 2080 O O . ASP B 1 115 ? 38.767 44.282 31.134 1.00 43.88 103 ASP B O 1
ATOM 2085 N N . VAL B 1 116 ? 39.558 45.798 29.699 1.00 43.42 104 VAL B N 1
ATOM 2086 C CA . VAL B 1 116 ? 38.675 45.439 28.575 1.00 45.59 104 VAL B CA 1
ATOM 2087 C C . VAL B 1 116 ? 38.569 43.920 28.272 1.00 46.40 104 VAL B C 1
ATOM 2088 O O . VAL B 1 116 ? 39.577 43.176 28.216 1.00 44.75 104 VAL B O 1
ATOM 2092 N N . ASP B 1 117 ? 37.324 43.469 28.122 1.00 46.86 105 ASP B N 1
ATOM 2093 C CA . ASP B 1 117 ? 37.042 42.058 27.861 1.00 47.51 105 ASP B CA 1
ATOM 2094 C C . ASP B 1 117 ? 37.502 41.655 26.426 1.00 45.35 105 ASP B C 1
ATOM 2095 O O . ASP B 1 117 ? 37.034 42.220 25.423 1.00 48.36 105 ASP B O 1
ATOM 2100 N N . VAL B 1 118 ? 38.423 40.679 26.373 1.00 45.30 106 VAL B N 1
ATOM 2101 C CA . VAL B 1 118 ? 39.014 40.202 25.116 1.00 46.41 106 VAL B CA 1
ATOM 2102 C C . VAL B 1 118 ? 38.010 39.419 24.244 1.00 46.11 106 VAL B C 1
ATOM 2103 O O . VAL B 1 118 ? 37.931 39.652 23.032 1.00 44.61 106 VAL B O 1
ATOM 2107 N N . LYS B 1 119 ? 37.212 38.569 24.886 1.00 47.12 107 LYS B N 1
ATOM 2108 C CA . LYS B 1 119 ? 36.276 37.646 24.211 1.00 49.87 107 LYS B CA 1
ATOM 2109 C C . LYS B 1 119 ? 35.249 38.285 23.300 1.00 44.01 107 LYS B C 1
ATOM 2110 O O . LYS B 1 119 ? 35.122 37.856 22.170 1.00 39.94 107 LYS B O 1
ATOM 2113 N N . ALA B 1 120 ? 34.530 39.304 23.789 1.00 43.80 108 ALA B N 1
ATOM 2114 C CA . ALA B 1 120 ? 33.471 39.931 23.013 1.00 44.35 108 ALA B CA 1
ATOM 2115 C C . ALA B 1 120 ? 33.987 40.594 21.744 1.00 43.27 108 ALA B C 1
ATOM 2116 O O . ALA B 1 120 ? 33.332 40.534 20.705 1.00 44.88 108 ALA B O 1
ATOM 2118 N N . LEU B 1 121 ? 35.145 41.251 21.816 1.00 43.29 109 LEU B N 1
ATOM 2119 C CA . LEU B 1 121 ? 35.772 41.839 20.627 1.00 41.17 109 LEU B CA 1
ATOM 2120 C C . LEU B 1 121 ? 36.312 40.809 19.626 1.00 38.85 109 LEU B C 1
ATOM 2121 O O . LEU B 1 121 ? 36.096 40.965 18.399 1.00 40.79 109 LEU B O 1
ATOM 2126 N N . ILE B 1 122 ? 37.045 39.797 20.091 1.00 38.96 110 ILE B N 1
ATOM 2127 C CA . ILE B 1 122 ? 37.445 38.732 19.186 1.00 44.46 110 ILE B CA 1
ATOM 2128 C C . ILE B 1 122 ? 36.244 37.954 18.632 1.00 41.31 110 ILE B C 1
ATOM 2129 O O . ILE B 1 122 ? 36.288 37.529 17.452 1.00 41.24 110 ILE B O 1
ATOM 2134 N N . ARG B 1 123 ? 35.180 37.780 19.427 1.00 40.03 111 ARG B N 1
ATOM 2135 C CA . ARG B 1 123 ? 33.964 37.164 18.893 1.00 37.99 111 ARG B CA 1
ATOM 2136 C C . ARG B 1 123 ? 33.489 37.891 17.643 1.00 38.68 111 ARG B C 1
ATOM 2137 O O . ARG B 1 123 ? 33.295 37.246 16.640 1.00 38.67 111 ARG B O 1
ATOM 2145 N N . ILE B 1 124 ? 33.329 39.218 17.711 1.00 37.43 112 ILE B N 1
ATOM 2146 C CA . ILE B 1 124 ? 32.719 40.009 16.639 1.00 37.75 112 ILE B CA 1
ATOM 2147 C C . ILE B 1 124 ? 33.667 40.180 15.442 1.00 39.33 112 ILE B C 1
ATOM 2148 O O . ILE B 1 124 ? 33.212 40.195 14.272 1.00 37.55 112 ILE B O 1
ATOM 2153 N N . ALA B 1 125 ? 34.968 40.268 15.728 1.00 35.70 113 ALA B N 1
ATOM 2154 C CA . ALA B 1 125 ? 35.997 40.198 14.675 1.00 37.41 113 ALA B CA 1
ATOM 2155 C C . ALA B 1 125 ? 35.973 38.880 13.908 1.00 36.97 113 ALA B C 1
ATOM 2156 O O . ALA B 1 125 ? 36.329 38.848 12.726 1.00 40.02 113 ALA B O 1
ATOM 2158 N N . THR B 1 126 ? 35.576 37.806 14.582 1.00 36.84 114 THR B N 1
ATOM 2159 C CA . THR B 1 126 ? 35.527 36.488 13.970 1.00 35.93 114 THR B CA 1
ATOM 2160 C C . THR B 1 126 ? 34.251 36.334 13.178 1.00 35.59 114 THR B C 1
ATOM 2161 O O . THR B 1 126 ? 34.283 35.810 12.085 1.00 35.66 114 THR B O 1
ATOM 2165 N N . VAL B 1 127 ? 33.114 36.816 13.706 1.00 36.02 115 VAL B N 1
ATOM 2166 C CA . VAL B 1 127 ? 31.862 36.814 12.921 1.00 36.29 115 VAL B CA 1
ATOM 2167 C C . VAL B 1 127 ? 32.069 37.445 11.536 1.00 35.32 115 VAL B C 1
ATOM 2168 O O . VAL B 1 127 ? 31.579 36.935 10.557 1.00 34.43 115 VAL B O 1
ATOM 2172 N N . TYR B 1 128 ? 32.737 38.615 11.515 1.00 37.86 116 TYR B N 1
ATOM 2173 C CA . TYR B 1 128 ? 33.030 39.382 10.317 1.00 37.73 116 TYR B CA 1
ATOM 2174 C C . TYR B 1 128 ? 34.409 39.104 9.696 1.00 39.91 116 TYR B C 1
ATOM 2175 O O . TYR B 1 128 ? 34.784 39.796 8.770 1.00 37.33 116 TYR B O 1
ATOM 2184 N N . ASN B 1 129 ? 35.120 38.078 10.204 1.00 37.52 117 ASN B N 1
ATOM 2185 C CA . ASN B 1 129 ? 36.415 37.596 9.697 1.00 38.67 117 ASN B CA 1
ATOM 2186 C C . ASN B 1 129 ? 37.346 38.683 9.244 1.00 38.57 117 ASN B C 1
ATOM 2187 O O . ASN B 1 129 ? 37.606 38.803 8.052 1.00 41.15 117 ASN B O 1
ATOM 2192 N N . ILE B 1 130 ? 37.837 39.458 10.209 1.00 39.07 118 ILE B N 1
ATOM 2193 C CA . ILE B 1 130 ? 38.834 40.479 9.966 1.00 37.78 118 ILE B CA 1
ATOM 2194 C C . ILE B 1 130 ? 40.138 40.055 10.620 1.00 37.37 118 ILE B C 1
ATOM 2195 O O . ILE B 1 130 ? 40.142 39.243 11.534 1.00 37.05 118 ILE B O 1
ATOM 2200 N N . PRO B 1 131 ? 41.274 40.593 10.157 1.00 37.61 119 PRO B N 1
ATOM 2201 C CA . PRO B 1 131 ? 42.541 40.205 10.788 1.00 37.63 119 PRO B CA 1
ATOM 2202 C C . PRO B 1 131 ? 42.687 40.767 12.200 1.00 39.51 119 PRO B C 1
ATOM 2203 O O . PRO B 1 131 ? 42.299 41.902 12.455 1.00 36.45 119 PRO B O 1
ATOM 2207 N N . VAL B 1 132 ? 43.194 39.922 13.097 1.00 38.04 120 VAL B N 1
ATOM 2208 C CA . VAL B 1 132 ? 43.267 40.180 14.508 1.00 40.96 120 VAL B CA 1
ATOM 2209 C C . VAL B 1 132 ? 44.633 39.799 15.028 1.00 39.95 120 VAL B C 1
ATOM 2210 O O . VAL B 1 132 ? 45.076 38.636 14.881 1.00 40.00 120 VAL B O 1
ATOM 2214 N N . ALA B 1 133 ? 45.249 40.747 15.721 1.00 40.65 121 ALA B N 1
ATOM 2215 C CA . ALA B 1 133 ? 46.477 40.481 16.464 1.00 40.41 121 ALA B CA 1
ATOM 2216 C C . ALA B 1 133 ? 46.239 40.633 17.944 1.00 38.87 121 ALA B C 1
ATOM 2217 O O . ALA B 1 133 ? 46.028 41.752 18.445 1.00 41.77 121 ALA B O 1
ATOM 2219 N N .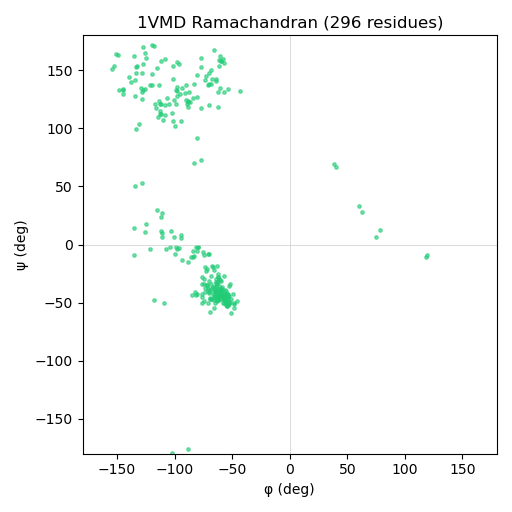 ILE B 1 134 ? 46.254 39.513 18.641 1.00 41.06 122 ILE B N 1
ATOM 2220 C CA . ILE B 1 134 ? 46.170 39.503 20.124 1.00 40.58 122 ILE B CA 1
ATOM 2221 C C . ILE B 1 134 ? 47.490 39.047 20.754 1.00 39.72 122 ILE B C 1
ATOM 2222 O O . ILE B 1 134 ? 47.549 38.866 21.987 1.00 38.02 122 ILE B O 1
ATOM 2227 N N . THR B 1 135 ? 48.550 38.930 19.925 1.00 35.90 123 THR B N 1
ATOM 2228 C CA . THR B 1 135 ? 49.914 38.905 20.432 1.00 37.23 123 THR B CA 1
ATOM 2229 C C . THR B 1 135 ? 50.756 39.873 19.607 1.00 40.03 123 THR B C 1
ATOM 2230 O O . THR B 1 135 ? 50.449 40.144 18.437 1.00 39.95 123 THR B O 1
ATOM 2234 N N . ARG B 1 136 ? 51.809 40.379 20.235 1.00 39.64 124 ARG B N 1
ATOM 2235 C CA . ARG B 1 136 ? 52.730 41.326 19.578 1.00 39.72 124 ARG B CA 1
ATOM 2236 C C . ARG B 1 136 ? 53.391 40.710 18.328 1.00 40.74 124 ARG B C 1
ATOM 2237 O O . ARG B 1 136 ? 53.483 41.361 17.277 1.00 40.01 124 ARG B O 1
ATOM 2245 N N . SER B 1 137 ? 53.801 39.451 18.427 1.00 36.02 125 SER B N 1
ATOM 2246 C CA . SER B 1 137 ? 54.386 38.794 17.280 1.00 37.31 125 SER B CA 1
ATOM 2247 C C . SER B 1 137 ? 53.356 38.626 16.136 1.00 39.60 125 SER B C 1
ATOM 2248 O O . SER B 1 137 ? 53.714 38.797 14.943 1.00 40.67 125 SER B O 1
ATOM 2251 N N . THR B 1 138 ? 52.108 38.282 16.456 1.00 34.50 126 THR B N 1
ATOM 2252 C CA . THR B 1 138 ? 51.072 38.269 15.430 1.00 36.53 126 THR B CA 1
ATOM 2253 C C . THR B 1 138 ? 51.040 39.628 14.737 1.00 36.37 126 THR B C 1
ATOM 2254 O O . THR B 1 138 ? 50.954 39.703 13.526 1.00 40.61 126 THR B O 1
ATOM 2258 N N . ALA B 1 139 ? 51.133 40.706 15.496 1.00 39.92 127 ALA B N 1
ATOM 2259 C CA . ALA B 1 139 ? 51.144 42.063 14.908 1.00 39.61 127 ALA B CA 1
ATOM 2260 C C . ALA B 1 139 ? 52.283 42.361 13.917 1.00 39.40 127 ALA B C 1
ATOM 2261 O O . ALA B 1 139 ? 52.060 43.037 12.897 1.00 39.34 127 ALA B O 1
ATOM 2263 N N . ASP B 1 140 ? 53.477 41.833 14.216 1.00 35.35 128 ASP B N 1
ATOM 2264 C CA . ASP B 1 140 ? 54.649 41.939 13.350 1.00 38.26 128 ASP B CA 1
ATOM 2265 C C . ASP B 1 140 ? 54.438 41.156 12.047 1.00 39.00 128 ASP B C 1
ATOM 2266 O O . ASP B 1 140 ? 54.858 41.644 10.996 1.00 37.74 128 ASP B O 1
ATOM 2271 N N . PHE B 1 141 ? 53.750 39.998 12.107 1.00 38.79 129 PHE B N 1
ATOM 2272 C CA . PHE B 1 141 ? 53.397 39.228 10.890 1.00 40.91 129 PHE B CA 1
ATOM 2273 C C . PHE B 1 141 ? 52.342 39.951 10.048 1.00 41.91 129 PHE B C 1
ATOM 2274 O O . PHE B 1 141 ? 52.466 40.019 8.825 1.00 39.86 129 PHE B O 1
ATOM 2282 N N . LEU B 1 142 ? 51.300 40.455 10.699 1.00 42.32 130 LEU B N 1
ATOM 2283 C CA . LEU B 1 142 ? 50.250 41.257 10.007 1.00 42.80 130 LEU B CA 1
ATOM 2284 C C . LEU B 1 142 ? 50.793 42.466 9.221 1.00 41.65 130 LEU B C 1
ATOM 2285 O O . LEU B 1 142 ? 50.546 42.602 8.030 1.00 41.74 130 LEU B O 1
ATOM 2290 N N . ILE B 1 143 ? 51.580 43.297 9.892 1.00 40.11 131 ILE B N 1
ATOM 2291 C CA . ILE B 1 143 ? 52.040 44.546 9.350 1.00 40.01 131 ILE B CA 1
ATOM 2292 C C . ILE B 1 143 ? 53.098 44.336 8.254 1.00 42.97 131 ILE B C 1
ATOM 2293 O O . ILE B 1 143 ? 53.307 45.225 7.410 1.00 39.83 131 ILE B O 1
ATOM 2298 N N . SER B 1 144 ? 53.745 43.165 8.260 1.00 38.53 132 SER B N 1
ATOM 2299 C CA . SER B 1 144 ? 54.745 42.797 7.262 1.00 39.97 132 SER B CA 1
ATOM 2300 C C . SER B 1 144 ? 54.170 42.014 6.104 1.00 39.39 132 SER B C 1
ATOM 2301 O O . SER B 1 144 ? 54.840 41.855 5.110 1.00 37.18 132 SER B O 1
ATOM 2304 N N . SER B 1 145 ? 52.945 41.510 6.220 1.00 37.99 133 SER B N 1
ATOM 2305 C CA . SER B 1 145 ? 52.307 40.787 5.116 1.00 37.53 133 SER B CA 1
ATOM 2306 C C . SER B 1 145 ? 52.102 41.728 3.942 1.00 40.55 133 SER B C 1
ATOM 2307 O O . SER B 1 145 ? 51.737 42.874 4.156 1.00 42.70 133 SER B O 1
ATOM 2310 N N . PRO B 1 146 ? 52.272 41.233 2.690 1.00 41.60 134 PRO B N 1
ATOM 2311 C CA . PRO B 1 146 ? 51.917 42.083 1.540 1.00 41.33 134 PRO B CA 1
ATOM 2312 C C . PRO B 1 146 ? 50.426 42.463 1.466 1.00 40.63 134 PRO B C 1
ATOM 2313 O O . PRO B 1 146 ? 50.072 43.436 0.811 1.00 44.32 134 PRO B O 1
ATOM 2317 N N . LEU B 1 147 ? 49.576 41.724 2.160 1.00 38.38 135 LEU B N 1
ATOM 2318 C CA . LEU B 1 147 ? 48.152 42.020 2.223 1.00 38.90 135 LEU B CA 1
ATOM 2319 C C . LEU B 1 147 ? 47.823 43.247 3.110 1.00 39.76 135 LEU B C 1
ATOM 2320 O O . LEU B 1 147 ? 46.739 43.820 2.993 1.00 37.18 135 LEU B O 1
ATOM 2325 N N . MET B 1 148 ? 48.734 43.646 4.000 1.00 37.50 136 MET B N 1
ATOM 2326 C CA . MET B 1 148 ? 48.547 44.908 4.720 1.00 39.79 136 MET B CA 1
ATOM 2327 C C . MET B 1 148 ? 48.370 46.120 3.786 1.00 39.51 136 MET B C 1
ATOM 2328 O O . MET B 1 148 ? 47.575 47.001 4.067 1.00 40.33 136 MET B O 1
ATOM 2333 N N . ASN B 1 149 ? 49.114 46.155 2.689 1.00 41.93 137 ASN B N 1
ATOM 2334 C CA . ASN B 1 149 ? 49.124 47.301 1.798 1.00 44.82 137 ASN B CA 1
ATOM 2335 C C . ASN B 1 149 ? 48.491 47.029 0.425 1.00 42.48 137 ASN B C 1
ATOM 2336 O O . ASN B 1 149 ? 48.599 47.831 -0.465 1.00 42.61 137 ASN B O 1
ATOM 2341 N N . ASP B 1 150 ? 47.811 45.904 0.270 1.00 41.99 138 ASP B N 1
ATOM 2342 C CA . ASP B 1 150 ? 47.113 45.577 -0.963 1.00 41.72 138 ASP B CA 1
ATOM 2343 C C . ASP B 1 150 ? 45.668 45.220 -0.619 1.00 39.40 138 ASP B C 1
ATOM 2344 O O . ASP B 1 150 ? 45.305 45.078 0.540 1.00 40.55 138 ASP B O 1
ATOM 2349 N N . VAL B 1 151 ? 44.841 45.089 -1.638 1.00 41.37 139 VAL B N 1
ATOM 2350 C CA . VAL B 1 151 ? 43.528 44.479 -1.457 1.00 43.92 139 VAL B CA 1
ATOM 2351 C C . VAL B 1 151 ? 43.687 42.956 -1.362 1.00 43.80 139 VAL B C 1
ATOM 2352 O O . VAL B 1 151 ? 44.618 42.391 -1.917 1.00 44.81 139 VAL B O 1
ATOM 2356 N N . TYR B 1 152 ? 42.760 42.314 -0.663 1.00 44.75 140 TYR B N 1
ATOM 2357 C CA . TYR B 1 152 ? 42.762 40.859 -0.510 1.00 44.07 140 TYR B CA 1
ATOM 2358 C C . TYR B 1 152 ? 41.337 40.370 -0.372 1.00 41.95 140 TYR B C 1
ATOM 2359 O O . TYR B 1 152 ? 40.433 41.132 -0.040 1.00 38.22 140 TYR B O 1
ATOM 2368 N N . GLU B 1 153 ? 41.193 39.065 -0.575 1.00 38.41 141 GLU B N 1
ATOM 2369 C CA . GLU B 1 153 ? 39.923 38.376 -0.528 1.00 38.75 141 GLU B CA 1
ATOM 2370 C C . GLU B 1 153 ? 39.667 37.755 0.846 1.00 35.45 141 GLU B C 1
ATOM 2371 O O . GLU B 1 153 ? 40.519 37.070 1.363 1.00 30.60 141 GLU B O 1
ATOM 2377 N N . LYS B 1 154 ? 38.507 37.988 1.439 1.00 35.84 142 LYS B N 1
ATOM 2378 C CA . LYS B 1 154 ? 38.141 37.268 2.671 1.00 37.84 142 LYS B CA 1
ATOM 2379 C C . LYS B 1 154 ? 36.867 36.444 2.500 1.00 36.42 142 LYS B C 1
ATOM 2380 O O . LYS B 1 154 ? 35.977 36.819 1.736 1.00 34.13 142 LYS B O 1
ATOM 2386 N N . ILE B 1 155 ? 36.794 35.305 3.192 1.00 37.94 143 ILE B N 1
ATOM 2387 C CA . ILE B 1 155 ? 35.576 34.483 3.203 1.00 37.32 143 ILE B CA 1
ATOM 2388 C C . ILE B 1 155 ? 34.665 34.950 4.317 1.00 38.27 143 ILE B C 1
ATOM 2389 O O . ILE B 1 155 ? 35.068 34.934 5.502 1.00 39.75 143 ILE B O 1
ATOM 2394 N N . GLN B 1 156 ? 33.431 35.305 3.940 1.00 37.14 144 GLN B N 1
ATOM 2395 C CA . GLN B 1 156 ? 32.372 35.678 4.886 1.00 36.88 144 GLN B CA 1
ATOM 2396 C C . GLN B 1 156 ? 31.316 34.590 4.945 1.00 36.44 144 GLN B C 1
ATOM 2397 O O . GLN B 1 156 ? 30.576 34.395 3.972 1.00 32.44 144 GLN B O 1
ATOM 2403 N N . ILE B 1 157 ? 31.227 33.900 6.083 1.00 32.46 145 ILE B N 1
ATOM 2404 C CA . ILE B 1 157 ? 30.203 32.884 6.278 1.00 30.84 145 ILE B CA 1
ATOM 2405 C C . ILE B 1 157 ? 28.847 33.596 6.421 1.00 33.62 145 ILE B C 1
ATOM 2406 O O . ILE B 1 157 ? 28.741 34.636 7.124 1.00 35.57 145 ILE B O 1
ATOM 2411 N N . ASP B 1 158 ? 27.818 33.051 5.770 1.00 32.19 146 ASP B N 1
ATOM 2412 C CA . ASP B 1 158 ? 26.485 33.654 5.783 1.00 34.20 146 ASP B CA 1
ATOM 2413 C C . ASP B 1 158 ? 25.755 33.371 7.111 1.00 37.37 146 ASP B C 1
ATOM 2414 O O . ASP B 1 158 ? 24.824 32.545 7.187 1.00 39.29 146 ASP B O 1
ATOM 2419 N N . TYR B 1 159 ? 26.211 34.042 8.161 1.00 38.52 147 TYR B N 1
ATOM 2420 C CA . TYR B 1 159 ? 25.693 33.795 9.514 1.00 39.87 147 TYR B CA 1
ATOM 2421 C C . TYR B 1 159 ? 24.223 34.288 9.612 1.00 41.59 147 TYR B C 1
ATOM 2422 O O . TYR B 1 159 ? 23.411 33.674 10.298 1.00 44.34 147 TYR B O 1
ATOM 2431 N N . GLU B 1 160 ? 23.886 35.371 8.907 1.00 39.05 148 GLU B N 1
ATOM 2432 C CA A GLU B 1 160 ? 22.518 35.893 8.973 0.50 38.89 148 GLU B CA 1
ATOM 2433 C CA B GLU B 1 160 ? 22.529 35.926 8.869 0.50 39.32 148 GLU B CA 1
ATOM 2434 C C . GLU B 1 160 ? 21.493 34.854 8.497 1.00 40.28 148 GLU B C 1
ATOM 2435 O O . GLU B 1 160 ? 20.465 34.691 9.154 1.00 40.62 148 GLU B O 1
ATOM 2446 N N . GLU B 1 161 ? 21.777 34.118 7.417 1.00 39.70 149 GLU B N 1
ATOM 2447 C CA A GLU B 1 161 ? 20.848 33.102 6.947 0.50 40.88 149 GLU B CA 1
ATOM 2448 C CA B GLU B 1 161 ? 20.873 33.075 6.934 0.50 40.63 149 GLU B CA 1
ATOM 2449 C C . GLU B 1 161 ? 20.634 31.995 7.971 1.00 40.95 149 GLU B C 1
ATOM 2450 O O . GLU B 1 161 ? 19.479 31.673 8.292 1.00 44.01 149 GLU B O 1
ATOM 2461 N N . GLU B 1 162 ? 21.716 31.408 8.468 1.00 41.24 150 GLU B N 1
ATOM 2462 C CA A GLU B 1 162 ? 21.589 30.327 9.445 0.50 42.30 150 GLU B CA 1
ATOM 2463 C CA B GLU B 1 162 ? 21.610 30.332 9.461 0.50 42.08 150 GLU B CA 1
ATOM 2464 C C . GLU B 1 162 ? 20.824 30.806 10.668 1.00 40.89 150 GLU B C 1
ATOM 2465 O O . GLU B 1 162 ? 19.850 30.165 11.080 1.00 43.00 150 GLU B O 1
ATOM 2476 N N . LEU B 1 163 ? 21.241 31.946 11.204 1.00 39.68 151 LEU B N 1
ATOM 2477 C CA . LEU B 1 163 ? 20.672 32.498 12.422 1.00 39.56 151 LEU B CA 1
ATOM 2478 C C . LEU B 1 163 ? 19.167 32.652 12.233 1.00 37.76 151 LEU B C 1
ATOM 2479 O O . LEU B 1 163 ? 18.389 32.130 13.024 1.00 37.38 151 LEU B O 1
ATOM 2484 N N . GLU B 1 164 ? 18.785 33.311 11.143 1.00 40.11 152 GLU B N 1
ATOM 2485 C CA . GLU B 1 164 ? 17.382 33.610 10.841 1.00 44.18 152 GLU B CA 1
ATOM 2486 C C . GLU B 1 164 ? 16.523 32.342 10.835 1.00 44.18 152 GLU B C 1
ATOM 2487 O O . GLU B 1 164 ? 15.397 32.337 11.331 1.00 42.93 152 GLU B O 1
ATOM 2493 N N . ARG B 1 165 ? 17.072 31.264 10.280 1.00 46.94 153 ARG B N 1
ATOM 2494 C CA . ARG B 1 165 ? 16.330 30.016 10.161 1.00 48.11 153 ARG B CA 1
ATOM 2495 C C . ARG B 1 165 ? 16.205 29.335 11.532 1.00 45.91 153 ARG B C 1
ATOM 2496 O O . ARG B 1 165 ? 15.146 28.823 11.868 1.00 46.35 153 ARG B O 1
ATOM 2504 N N . ARG B 1 166 ? 17.270 29.353 12.332 1.00 45.49 154 ARG B N 1
ATOM 2505 C CA . ARG B 1 166 ? 17.200 28.841 13.712 1.00 45.85 154 ARG B CA 1
ATOM 2506 C C . ARG B 1 166 ? 16.205 29.604 14.607 1.00 42.70 154 ARG B C 1
ATOM 2507 O O . ARG B 1 166 ? 15.428 29.004 15.361 1.00 40.05 154 ARG B O 1
ATOM 2515 N N . ILE B 1 167 ? 16.236 30.929 14.525 1.00 43.11 155 ILE B N 1
ATOM 2516 C CA . ILE B 1 167 ? 15.302 31.763 15.282 1.00 43.06 155 ILE B CA 1
ATOM 2517 C C . ILE B 1 167 ? 13.868 31.409 14.904 1.00 45.55 155 ILE B C 1
ATOM 2518 O O . ILE B 1 167 ? 12.988 31.408 15.770 1.00 44.06 155 ILE B O 1
ATOM 2523 N N . ARG B 1 168 ? 13.658 31.090 13.616 1.00 46.70 156 ARG B N 1
ATOM 2524 C CA . ARG B 1 168 ? 12.338 30.800 13.073 1.00 47.35 156 ARG B CA 1
ATOM 2525 C C . ARG B 1 168 ? 11.768 29.529 13.671 1.00 48.47 156 ARG B C 1
ATOM 2526 O O . ARG B 1 168 ? 10.671 29.553 14.227 1.00 50.01 156 ARG B O 1
ATOM 2528 N N . LYS B 1 169 ? 12.518 28.430 13.578 1.00 47.92 157 LYS B N 1
ATOM 2529 C CA . LYS B 1 169 ? 12.118 27.146 14.186 1.00 47.81 157 LYS B CA 1
ATOM 2530 C C . LYS B 1 169 ? 11.752 27.252 15.683 1.00 47.58 157 LYS B C 1
ATOM 2531 O O . LYS B 1 169 ? 10.871 26.544 16.153 1.00 47.53 157 LYS B O 1
ATOM 2533 N N . VAL B 1 170 ? 12.429 28.136 16.416 1.00 48.73 158 VAL B N 1
ATOM 2534 C CA . VAL B 1 170 ? 12.153 28.376 17.848 1.00 49.25 158 VAL B CA 1
ATOM 2535 C C . VAL B 1 170 ? 10.871 29.168 18.063 1.00 49.76 158 VAL B C 1
ATOM 2536 O O . VAL B 1 170 ? 10.044 28.790 18.884 1.00 50.10 158 VAL B O 1
ATOM 2540 N N . VAL B 1 171 ? 10.715 30.267 17.332 1.00 51.48 159 VAL B N 1
ATOM 2541 C CA . VAL B 1 171 ? 9.533 31.110 17.466 1.00 53.64 159 VAL B CA 1
ATOM 2542 C C . VAL B 1 171 ? 8.331 30.491 16.774 1.00 55.31 159 VAL B C 1
ATOM 2543 O O . VAL B 1 171 ? 7.249 30.425 17.358 1.00 54.43 159 VAL B O 1
ATOM 2547 N N . GLU B 1 172 ? 8.542 30.090 15.516 1.00 57.35 160 GLU B N 1
ATOM 2548 C CA . GLU B 1 172 ? 7.601 29.301 14.707 1.00 58.71 160 GLU B CA 1
ATOM 2549 C C . GLU B 1 172 ? 6.138 29.689 14.916 1.00 60.25 160 GLU B C 1
ATOM 2550 O O . GLU B 1 172 ? 5.220 28.932 14.579 1.00 60.53 160 GLU B O 1
#

InterPro domains:
  IPR004363 Methylglyoxal synthase [MF_00549] (5-124)
  IPR004363 Methylglyoxal synthase [NF003559] (1-143)
  IPR004363 Methylglyoxal synthase [PIRSF006614] (1-143)
  IPR004363 Methylglyoxal synthase [PTHR30492] (1-148)
  IPR004363 Methylglyoxal synthase [TIGR00160] (4-143)
  IPR004363 Methylglyoxal synthase [cd01422] (6-120)
  IPR011607 Methylglyoxal synthase-like domain [PF02142] (32-110)
  IPR011607 Methylglyoxal synthase-like domain [PS51855] (1-155)
  IPR011607 Methylglyoxal synthase-like domain [SM00851] (18-111)
  IPR018148 Methylglyoxal synthase, active site [PS01335] (58-66)
  IPR036914 Methylglyoxal synthase-like domain superfamily [G3DSA:3.40.50.1380] (1-155)
  IPR036914 Methylglyoxal synthase-lik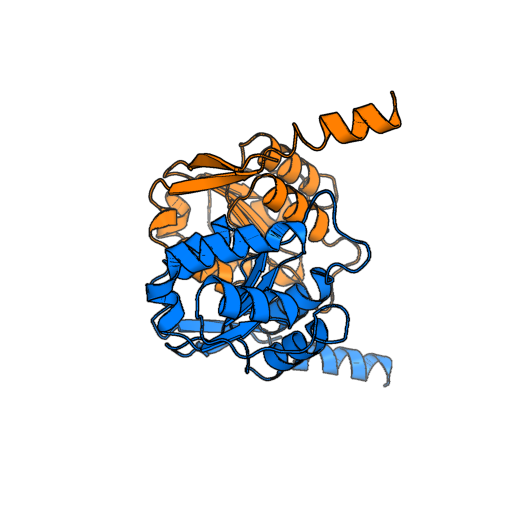e domain superfamily [SSF52335] (1-148)

Foldseek 3Di:
DDKDKDKDFLAFEEEAEEFPVCLVVSLVLCVVQVVLPVRHAYEYEAPSVVCNCVVPVDDHHYDHHQLVCRVVVVLVCLVVVNHAEYEYEYDPPDGDPSGHDPVSNVVSCVQSVGHYDHDSVSVVVCSPDPVNRHMDIDIHDPVVVVVVVVVVVVVD/DDKDKDKDALAFEEEAAEFPVCLVVSLVLCVVLVVLCVSHAAEYEAPSVVCNCVPPVDDYHYDHHQLVCRVVVVLVCLLVVNHQEYEYAYDPDDGDPSTHDPVSNVVSCVQSVGHYHHDSVSVVVCSPDPCNRHMDMDIHDPVVVVVVVVVVVVVD

CATH classification: 3.40.50.1380

Sequence (312 aa):
PRRYKIFMDDKKKRRIALIAHDRRKRDLLEWVSFNLGTLSKHELYATGTTGALLQEKLGLKVHRLKSSGPLGGDQQIGAMIAEGKIDVLIFFWDPLEPQAHDVDVKALIRIATVYNIPVAITRSTADFLISSPLMNDDVYEKIQIDYEEELERRIRKVVEPRRYKIFMDKKKRIALIAHDRRKRRDLLEWVSSFFNLGTLSKHELYATGTTGALLQEEKLGLKVHRLKSSGPLGGDQQIGAMIAEGKIDVLIFFWDPLEPQAHDVDVKALIRIATVYNIPVAITRSTADFLISSPLMNDVYEKIQIDYEEEEEELERRIRKVVE

B-factor: mean 43.97, std 7.83, range [24.15, 96.98]

Radius of gyration: 19.32 Å; Cα contacts (8 Å, |Δi|>4): 574; chains: 2; bounding box: 58×52×54 Å

Secondary structure (DSSP, 8-state):
--EEEEEE-SS-EEEEEE-GGGHHHHHHHHHHSHHHHTTSEEEE-HHHHHHHHHHH----EE-S-GGGTHHHHHHHHHHTTS--EEEEE--SSS--TTSPPHHHHHHHHHHTT--EESSHHHHHHHHHSGGGGS-EEEEEE-HHHHHHHHHHHHH-/--EEEEEEPSS-EEEEEE-GGGHHHHHHHHHHTHHHHTTSEEEE-HHHHHHHHHHH----EE-S-GGGTHHHHHHHHHHTTS--EEEEE--SSS--TTS--HHHHHHHHHHTT--EESSHHHHHHHHHSGGGSS-EEEEEE-HHHHHHHHHHHHH-